Protein AF-A0A3D0PXA6-F1 (afdb_monomer_lite)

pLDDT: mean 83.29, std 17.49, range [28.45, 98.56]

Secondary structure (DSSP, 8-state):
--S-------EETT-SS-HHHHHHHHHHHHHTS---EE--GGGGT-GGGTTTTHHHHHHHHHHHHHHHHHHH-TT-----HHHHHHHHHHHHH-EEEEEE-SSEEEEEEET--S-EEEEEE-SSSEEEEEESEEEEEEETTEEEEEESSSEEEEEEEPPS---S------S-EEEE--------

Radius of gyration: 19.8 Å; chains: 1; bounding box: 53×42×49 Å

Structure (mmCIF, N/CA/C/O backbone):
data_AF-A0A3D0PXA6-F1
#
_entry.id   AF-A0A3D0PXA6-F1
#
loop_
_atom_site.group_PDB
_atom_site.id
_atom_site.type_symbol
_atom_site.label_atom_id
_atom_site.label_alt_id
_atom_site.label_comp_id
_atom_site.label_asym_id
_atom_site.label_entity_id
_atom_site.label_seq_id
_atom_site.pdbx_PDB_ins_code
_atom_site.Cartn_x
_atom_site.Cartn_y
_atom_site.Cartn_z
_atom_site.occupancy
_atom_site.B_iso_or_equiv
_atom_site.auth_seq_id
_atom_site.auth_comp_id
_atom_site.auth_asym_id
_atom_site.auth_atom_id
_atom_site.pdbx_PDB_model_num
ATOM 1 N N . SER A 1 1 ? 18.635 -7.184 13.779 1.00 64.81 1 SER A N 1
ATOM 2 C CA . SER A 1 1 ? 18.551 -6.996 12.321 1.00 64.81 1 SER A CA 1
ATOM 3 C C . SER A 1 1 ? 19.883 -6.455 11.836 1.00 64.81 1 SER A C 1
ATOM 5 O O . SER A 1 1 ? 20.594 -5.839 12.622 1.00 64.81 1 SER A O 1
ATOM 7 N N . ASP A 1 2 ? 20.240 -6.724 10.588 1.00 79.75 2 ASP A N 1
ATOM 8 C CA . ASP A 1 2 ? 21.451 -6.239 9.902 1.00 79.75 2 ASP A CA 1
ATOM 9 C C . ASP A 1 2 ? 21.344 -4.775 9.426 1.00 79.75 2 ASP A C 1
ATOM 11 O O . ASP A 1 2 ? 22.298 -4.223 8.887 1.00 79.75 2 ASP A O 1
ATOM 15 N N . GLY A 1 3 ? 20.198 -4.129 9.665 1.00 77.69 3 GLY A N 1
ATOM 16 C CA . GLY A 1 3 ? 19.943 -2.739 9.290 1.00 77.69 3 GLY A CA 1
ATOM 17 C C . GLY A 1 3 ? 19.427 -2.568 7.861 1.00 77.69 3 GLY A C 1
ATOM 18 O O . GLY A 1 3 ? 19.221 -1.431 7.440 1.00 77.69 3 GLY A O 1
ATOM 19 N N . VAL A 1 4 ? 19.187 -3.663 7.133 1.00 83.00 4 VAL A N 1
ATOM 20 C CA . VAL A 1 4 ? 18.665 -3.643 5.763 1.00 83.00 4 VAL A CA 1
ATOM 21 C C . VAL A 1 4 ? 17.135 -3.704 5.770 1.00 83.00 4 VAL A C 1
ATOM 23 O O . VAL A 1 4 ? 16.518 -4.336 6.631 1.00 83.00 4 VAL A O 1
ATOM 26 N N . VAL A 1 5 ? 16.513 -3.002 4.819 1.00 83.19 5 VAL A N 1
ATOM 27 C CA . VAL A 1 5 ? 15.078 -3.108 4.528 1.00 83.19 5 VAL A CA 1
ATOM 28 C C . VAL A 1 5 ? 14.910 -3.809 3.196 1.00 83.19 5 VAL A C 1
ATOM 30 O O . VAL A 1 5 ? 15.387 -3.317 2.177 1.00 83.19 5 VAL A O 1
ATOM 33 N N . GLU A 1 6 ? 14.204 -4.931 3.217 1.00 83.56 6 GLU A N 1
ATOM 34 C CA . GLU A 1 6 ? 13.889 -5.692 2.014 1.00 83.56 6 GLU A CA 1
ATOM 35 C C . GLU A 1 6 ? 12.687 -5.065 1.303 1.00 83.56 6 GLU A C 1
ATOM 37 O O . GLU A 1 6 ? 11.529 -5.331 1.632 1.00 83.56 6 GLU A O 1
ATOM 42 N N . GLU A 1 7 ? 12.964 -4.183 0.342 1.00 84.94 7 GLU A N 1
ATOM 43 C CA . GLU A 1 7 ? 11.933 -3.615 -0.524 1.00 84.94 7 GLU A CA 1
ATOM 44 C C . GLU A 1 7 ? 11.630 -4.543 -1.709 1.00 84.94 7 GLU A C 1
ATOM 46 O O . GLU A 1 7 ? 12.558 -4.994 -2.389 1.00 84.94 7 GLU A O 1
ATOM 51 N N . PRO A 1 8 ? 10.349 -4.805 -2.032 1.00 83.81 8 PRO A N 1
ATOM 52 C CA . PRO A 1 8 ? 10.012 -5.613 -3.189 1.00 83.81 8 PRO A CA 1
ATOM 53 C C . PRO A 1 8 ? 10.411 -4.868 -4.462 1.00 83.81 8 PRO A C 1
ATOM 55 O O . PRO A 1 8 ? 10.017 -3.722 -4.692 1.00 83.81 8 PRO A O 1
ATOM 58 N N . ARG A 1 9 ? 11.176 -5.541 -5.318 1.00 87.25 9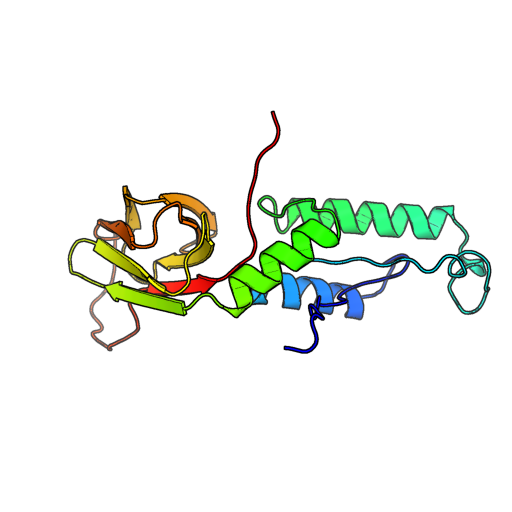 ARG A N 1
ATOM 59 C CA . ARG A 1 9 ? 11.548 -5.073 -6.653 1.00 87.25 9 ARG A CA 1
ATOM 60 C C . ARG A 1 9 ? 10.595 -5.695 -7.669 1.00 87.25 9 ARG A C 1
ATOM 62 O O . ARG A 1 9 ? 10.716 -6.878 -7.968 1.00 87.25 9 ARG A O 1
ATOM 69 N N . ILE A 1 10 ? 9.633 -4.911 -8.157 1.00 90.81 10 ILE A N 1
ATOM 70 C CA . ILE A 1 10 ? 8.426 -5.475 -8.782 1.00 90.81 10 ILE A CA 1
ATOM 71 C C . ILE A 1 10 ? 8.493 -5.429 -10.307 1.00 90.81 10 ILE A C 1
ATOM 73 O O . ILE A 1 10 ? 8.373 -6.466 -10.954 1.00 90.81 10 ILE A O 1
ATOM 77 N N . VAL A 1 11 ? 8.670 -4.241 -10.888 1.00 92.31 11 VAL A N 1
ATOM 78 C CA . VAL A 1 11 ? 8.673 -4.065 -12.347 1.00 92.31 11 VAL A CA 1
ATOM 79 C C . VAL A 1 11 ? 9.846 -3.232 -12.842 1.00 92.31 11 VAL A C 1
ATOM 81 O O . VAL A 1 11 ? 10.456 -2.473 -12.087 1.00 92.31 11 VAL A O 1
ATOM 84 N N . SER A 1 12 ? 10.139 -3.338 -14.137 1.00 89.25 12 SER A N 1
ATOM 85 C CA . SER A 1 12 ? 11.201 -2.569 -14.782 1.00 89.25 12 SER A CA 1
ATOM 86 C C . SER A 1 12 ? 11.029 -2.392 -16.269 1.00 89.25 12 SER A C 1
ATOM 88 O O . SER A 1 12 ? 10.190 -3.028 -16.902 1.00 89.25 12 SER A O 1
ATOM 90 N N . GLY A 1 13 ? 11.898 -1.557 -16.831 1.00 85.12 13 GLY A N 1
ATOM 91 C CA . GLY A 1 13 ? 11.979 -1.368 -18.265 1.00 85.12 13 GLY A CA 1
ATOM 92 C C . GLY A 1 13 ? 10.773 -0.608 -18.810 1.00 85.12 13 GLY A C 1
ATOM 93 O O . GLY A 1 13 ? 10.039 0.069 -18.080 1.00 85.12 13 GLY A O 1
ATOM 94 N N . SER A 1 14 ? 10.561 -0.731 -20.118 1.00 80.31 14 SER A N 1
ATOM 95 C CA . SER A 1 14 ? 9.519 -0.002 -20.841 1.00 80.31 14 SER A CA 1
ATOM 96 C C . SER A 1 14 ? 8.099 -0.484 -20.528 1.00 80.31 14 SER A C 1
ATOM 98 O O . SER A 1 14 ? 7.142 0.240 -20.791 1.00 80.31 14 SER A O 1
ATOM 100 N N . MET A 1 15 ? 7.924 -1.694 -19.981 1.00 83.38 15 MET A N 1
ATOM 101 C CA . MET A 1 15 ? 6.616 -2.327 -19.744 1.00 83.38 15 MET A CA 1
ATOM 102 C C . MET A 1 15 ? 5.772 -2.540 -21.018 1.00 83.38 15 MET A C 1
ATOM 104 O O . MET A 1 15 ? 4.580 -2.854 -20.939 1.00 83.38 15 MET A O 1
ATOM 108 N N . VAL A 1 16 ? 6.343 -2.341 -22.210 1.00 77.19 16 VAL A N 1
ATOM 109 C CA . VAL A 1 16 ? 5.630 -2.491 -23.485 1.00 77.19 16 VAL A CA 1
ATOM 110 C C . VAL A 1 16 ? 5.505 -3.966 -23.829 1.00 77.19 16 VAL A C 1
ATOM 112 O O . VAL A 1 16 ? 6.503 -4.659 -23.941 1.00 77.19 16 VAL A O 1
ATOM 115 N N . GLY A 1 17 ? 4.274 -4.458 -23.990 1.00 77.50 17 GLY A N 1
ATOM 116 C CA . GLY A 1 17 ? 4.027 -5.862 -24.348 1.00 77.50 17 GLY A CA 1
ATOM 117 C C . GLY A 1 17 ? 4.389 -6.880 -23.257 1.00 77.50 17 GLY A C 1
ATOM 118 O O . GLY A 1 17 ? 4.148 -8.071 -23.438 1.00 77.50 17 GLY A O 1
ATOM 119 N N . ASP A 1 18 ? 4.902 -6.428 -22.110 1.00 84.94 18 ASP A N 1
ATOM 120 C CA . ASP A 1 18 ? 5.362 -7.298 -21.034 1.00 84.94 18 ASP A CA 1
ATOM 121 C C . ASP A 1 18 ? 4.204 -7.709 -20.110 1.00 84.94 18 ASP A C 1
ATOM 123 O O . ASP A 1 18 ? 3.880 -7.077 -19.097 1.00 84.94 18 ASP A O 1
ATOM 127 N N . SER A 1 19 ? 3.532 -8.789 -20.508 1.00 87.38 19 SER A N 1
ATOM 128 C CA . SER A 1 19 ? 2.438 -9.387 -19.736 1.00 87.38 19 SER A CA 1
ATOM 129 C C . SER A 1 19 ? 2.894 -9.966 -18.392 1.00 87.38 19 SER A C 1
ATOM 131 O O . SER A 1 19 ? 2.113 -9.962 -17.437 1.00 87.38 19 SER A O 1
ATOM 133 N N . TYR A 1 20 ? 4.150 -10.408 -18.289 1.00 89.50 20 TYR A N 1
ATOM 134 C CA . TYR A 1 20 ? 4.710 -10.947 -17.055 1.00 89.50 20 TYR A CA 1
ATOM 135 C C . TYR A 1 20 ? 4.864 -9.841 -16.009 1.00 89.50 20 TYR A C 1
ATOM 137 O O . TYR A 1 20 ? 4.304 -9.948 -14.918 1.00 89.50 20 TYR A O 1
ATOM 145 N N . MET A 1 21 ? 5.515 -8.731 -16.362 1.00 90.62 21 MET A N 1
ATOM 146 C CA . MET A 1 21 ? 5.681 -7.589 -15.458 1.00 90.62 21 MET A CA 1
ATOM 147 C C . MET A 1 21 ? 4.334 -6.971 -15.083 1.00 90.62 21 MET A C 1
ATOM 149 O O . MET A 1 21 ? 4.125 -6.536 -13.950 1.00 90.62 21 MET A O 1
ATOM 153 N N . ARG A 1 22 ? 3.364 -6.983 -16.004 1.00 89.94 22 ARG A N 1
ATOM 154 C CA . ARG A 1 22 ? 1.993 -6.576 -15.687 1.00 89.94 22 ARG A CA 1
ATOM 155 C C . ARG A 1 22 ? 1.355 -7.466 -14.621 1.00 89.94 22 ARG A C 1
ATOM 157 O O . ARG A 1 22 ? 0.682 -6.948 -13.732 1.00 89.94 22 ARG A O 1
ATOM 164 N N . MET A 1 23 ? 1.555 -8.777 -14.701 1.00 91.62 23 MET A N 1
ATOM 165 C CA . MET A 1 23 ? 1.050 -9.719 -13.706 1.00 91.62 23 MET A CA 1
ATOM 166 C C . MET A 1 23 ? 1.781 -9.589 -12.366 1.00 91.62 23 MET A C 1
ATOM 168 O O . MET A 1 23 ? 1.124 -9.628 -11.326 1.00 91.62 23 MET A O 1
ATOM 172 N N . ALA A 1 24 ? 3.096 -9.349 -12.374 1.00 92.25 24 ALA A N 1
ATOM 173 C CA . ALA A 1 24 ? 3.870 -9.050 -11.168 1.00 92.25 24 ALA A CA 1
ATOM 174 C C . ALA A 1 24 ? 3.333 -7.794 -10.458 1.00 92.25 24 ALA A C 1
ATOM 176 O O . ALA A 1 24 ? 3.017 -7.848 -9.271 1.00 92.25 24 ALA A O 1
ATOM 177 N N . ALA A 1 25 ? 3.099 -6.705 -11.203 1.00 92.75 25 ALA A N 1
ATOM 178 C CA . ALA A 1 25 ? 2.497 -5.486 -10.661 1.00 92.75 25 ALA A CA 1
ATOM 179 C C . ALA A 1 25 ? 1.106 -5.734 -10.059 1.00 92.75 25 ALA A C 1
ATOM 181 O O . ALA A 1 25 ? 0.822 -5.290 -8.952 1.00 92.75 25 ALA A O 1
ATOM 182 N N . VAL A 1 26 ? 0.229 -6.460 -10.762 1.00 91.94 26 VAL A N 1
ATOM 183 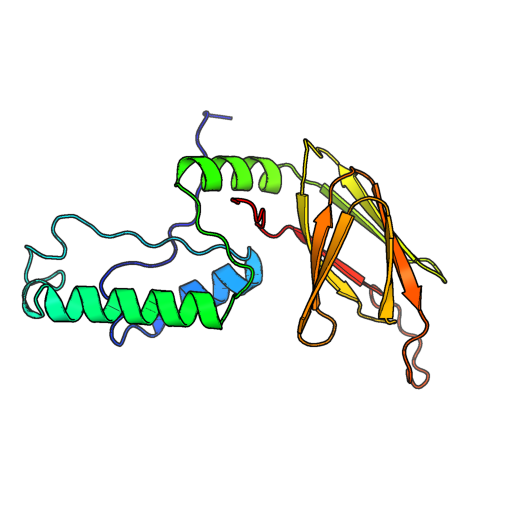C CA . VAL A 1 26 ? -1.108 -6.799 -10.243 1.00 91.94 26 VAL A CA 1
ATOM 184 C C . VAL A 1 26 ? -1.018 -7.646 -8.972 1.00 91.94 26 VAL A C 1
ATOM 186 O O . VAL A 1 26 ? -1.813 -7.450 -8.055 1.00 91.94 26 VAL A O 1
ATOM 189 N N . SER A 1 27 ? -0.071 -8.578 -8.905 1.00 90.88 27 SER A N 1
ATOM 190 C CA . SER A 1 27 ? 0.090 -9.469 -7.752 1.00 90.88 27 SER A CA 1
ATOM 191 C C . SER A 1 27 ? 0.497 -8.685 -6.506 1.00 90.88 27 SER A C 1
ATOM 193 O O . SER A 1 27 ? -0.163 -8.786 -5.475 1.00 90.88 27 SER A O 1
ATOM 195 N N . GLU A 1 28 ? 1.501 -7.818 -6.620 1.00 90.12 28 GLU A N 1
ATOM 196 C CA . GLU A 1 28 ? 1.976 -7.005 -5.494 1.00 90.12 28 GLU A CA 1
ATOM 197 C C . GLU A 1 28 ? 0.977 -5.928 -5.066 1.00 90.12 28 GLU A C 1
ATOM 199 O O . GLU A 1 28 ? 0.811 -5.669 -3.870 1.00 90.12 28 GLU A O 1
ATOM 204 N N . LEU A 1 29 ? 0.214 -5.366 -6.010 1.00 89.50 29 LEU A N 1
ATOM 205 C CA . LEU A 1 29 ? -0.895 -4.475 -5.671 1.00 89.50 29 LEU A CA 1
ATOM 206 C C . LEU A 1 29 ? -1.985 -5.190 -4.864 1.00 89.50 29 LEU A C 1
ATOM 208 O O . LEU A 1 29 ? -2.576 -4.580 -3.978 1.00 89.50 29 LEU A O 1
ATOM 212 N N . ASN A 1 30 ? -2.248 -6.469 -5.135 1.00 85.12 30 ASN A N 1
ATOM 213 C CA . ASN A 1 30 ? -3.240 -7.240 -4.383 1.00 85.12 30 ASN A CA 1
ATOM 214 C C . ASN A 1 30 ? -2.730 -7.714 -3.015 1.00 85.12 30 ASN A C 1
ATOM 216 O O . ASN A 1 30 ? -3.531 -7.821 -2.089 1.00 85.12 30 ASN A O 1
ATOM 220 N N . MET A 1 31 ? -1.434 -8.009 -2.889 1.00 82.81 31 MET A N 1
ATOM 221 C CA . MET A 1 31 ? -0.853 -8.544 -1.651 1.00 82.81 31 MET A CA 1
ATOM 222 C C . MET A 1 31 ? -0.468 -7.443 -0.660 1.00 82.81 31 MET A C 1
ATOM 224 O O . MET A 1 31 ? -0.835 -7.514 0.510 1.00 82.81 31 MET A O 1
ATOM 228 N N . HIS A 1 32 ? 0.246 -6.417 -1.130 1.00 84.12 32 HIS A N 1
ATOM 229 C CA . HIS A 1 32 ? 0.841 -5.377 -0.281 1.00 84.12 32 HIS A CA 1
ATOM 230 C C . HIS A 1 32 ? 0.350 -3.964 -0.619 1.00 84.12 32 HIS A C 1
ATOM 232 O O . HIS A 1 32 ? 0.589 -3.024 0.140 1.00 84.12 32 HIS A O 1
ATOM 238 N N . PHE A 1 33 ? -0.351 -3.799 -1.747 1.00 86.94 33 PHE A N 1
ATOM 239 C CA . PHE A 1 33 ? -0.729 -2.495 -2.297 1.00 86.94 33 PHE A CA 1
ATOM 240 C C . PHE A 1 33 ? 0.489 -1.590 -2.560 1.00 86.94 33 PHE A C 1
ATOM 242 O O . PHE A 1 33 ? 0.449 -0.375 -2.367 1.00 86.94 33 PHE A O 1
ATOM 249 N N . VAL A 1 34 ? 1.585 -2.205 -3.015 1.00 89.00 34 VAL A N 1
ATOM 250 C CA . VAL A 1 34 ? 2.862 -1.555 -3.337 1.00 89.00 34 VAL A CA 1
ATOM 251 C C . VAL A 1 34 ? 3.170 -1.743 -4.822 1.00 89.00 34 VAL A C 1
ATOM 253 O O . VAL A 1 34 ? 2.839 -2.761 -5.424 1.00 89.00 34 VAL A O 1
ATOM 256 N N . SER A 1 35 ? 3.823 -0.747 -5.417 1.00 91.69 35 SER A N 1
ATOM 257 C CA . SER A 1 35 ? 4.419 -0.836 -6.749 1.00 91.69 35 SER A CA 1
ATOM 258 C C . SER A 1 35 ? 5.770 -0.129 -6.730 1.00 91.69 35 SER A C 1
ATOM 260 O O . SER A 1 35 ? 5.844 1.042 -6.367 1.00 91.69 35 SER A O 1
ATOM 262 N N . THR A 1 36 ? 6.816 -0.808 -7.188 1.00 92.25 36 THR A N 1
ATOM 263 C CA . THR A 1 36 ? 8.146 -0.236 -7.415 1.00 92.25 36 THR A CA 1
ATOM 264 C C . THR A 1 36 ? 8.523 -0.444 -8.874 1.00 92.25 36 THR A C 1
ATOM 266 O O . THR A 1 36 ? 8.267 -1.502 -9.451 1.00 92.25 36 THR A O 1
ATOM 269 N N . HIS A 1 37 ? 9.104 0.583 -9.487 1.00 91.75 37 HIS A N 1
ATOM 270 C CA . HIS A 1 37 ? 9.662 0.502 -10.832 1.00 91.75 37 HIS A CA 1
ATOM 271 C C . HIS A 1 37 ? 11.130 0.896 -10.772 1.00 91.75 37 HIS A C 1
ATOM 273 O O . HIS A 1 37 ? 11.478 1.870 -10.102 1.00 91.75 37 HIS A O 1
ATOM 279 N N . PHE A 1 38 ? 11.981 0.136 -11.453 1.00 87.75 38 PHE A N 1
ATOM 280 C CA . PHE A 1 38 ? 13.378 0.496 -11.631 1.00 87.75 38 PHE A CA 1
ATOM 281 C C . PHE A 1 38 ? 13.733 0.596 -13.114 1.00 87.75 38 PHE A C 1
ATOM 283 O O . PHE A 1 38 ? 13.239 -0.143 -13.966 1.00 87.75 38 PHE A O 1
ATOM 290 N N . MET A 1 39 ? 14.644 1.516 -13.393 1.00 85.50 39 MET A N 1
ATOM 291 C CA . MET A 1 39 ? 15.292 1.706 -14.681 1.00 85.50 39 MET A CA 1
ATOM 292 C C . MET A 1 39 ? 16.784 1.553 -14.441 1.00 85.50 39 MET A C 1
ATOM 294 O O . MET A 1 39 ? 17.318 2.139 -13.495 1.00 85.50 39 MET A O 1
ATOM 298 N N . HIS A 1 40 ? 17.459 0.788 -15.287 1.00 85.75 40 HIS A N 1
ATOM 299 C CA . HIS A 1 40 ? 18.906 0.828 -15.317 1.00 85.75 40 HIS A CA 1
ATOM 300 C C . HIS A 1 40 ? 19.385 1.931 -16.267 1.00 85.75 40 HIS A C 1
ATOM 302 O O . HIS A 1 40 ? 18.806 2.105 -17.340 1.00 85.75 40 HIS A O 1
ATOM 308 N N . PRO A 1 41 ? 20.464 2.658 -15.924 1.00 82.12 41 PRO A N 1
ATOM 309 C CA . PRO A 1 41 ? 21.023 3.683 -16.804 1.00 82.12 41 PRO A CA 1
ATOM 310 C C . PRO A 1 41 ? 21.393 3.171 -18.204 1.00 82.12 41 PRO A C 1
ATOM 312 O O . PRO A 1 41 ? 21.352 3.934 -19.165 1.00 82.12 41 PRO A O 1
ATOM 315 N N . ASP A 1 42 ? 21.740 1.889 -18.328 1.00 85.44 42 ASP A N 1
ATOM 316 C CA . ASP A 1 42 ? 22.140 1.251 -19.578 1.00 85.44 42 ASP A CA 1
ATOM 317 C C . ASP A 1 42 ? 20.983 0.624 -20.375 1.00 85.44 42 ASP A C 1
ATOM 319 O O . ASP A 1 42 ? 21.203 0.239 -21.520 1.00 85.44 42 ASP A O 1
ATOM 323 N N . ASP A 1 43 ? 19.741 0.623 -19.864 1.00 84.44 43 ASP A N 1
ATOM 324 C CA . ASP A 1 43 ? 18.553 0.170 -20.626 1.00 84.44 43 ASP A CA 1
ATOM 325 C C . ASP A 1 43 ? 18.375 0.951 -21.946 1.00 84.44 43 ASP A C 1
ATOM 327 O O . ASP A 1 43 ? 17.789 0.461 -22.908 1.00 84.44 43 ASP A O 1
ATOM 331 N N . LEU A 1 44 ? 18.890 2.183 -22.008 1.00 84.88 44 LEU A N 1
ATOM 332 C CA . LEU A 1 44 ? 18.836 3.047 -23.193 1.00 84.88 44 LEU A CA 1
ATOM 333 C C . LEU A 1 44 ? 20.112 3.012 -24.042 1.00 84.88 44 LEU A C 1
ATOM 335 O O . LEU A 1 44 ? 20.170 3.688 -25.069 1.00 84.88 44 LEU A O 1
ATOM 339 N N . LEU A 1 45 ? 21.135 2.280 -23.604 1.00 85.88 45 LEU A N 1
ATOM 340 C CA . LEU A 1 45 ? 22.461 2.256 -24.225 1.00 85.88 45 LEU A CA 1
ATOM 341 C C . LEU A 1 45 ? 22.796 0.890 -24.827 1.00 85.88 45 LEU A C 1
ATOM 343 O O . LEU A 1 45 ? 23.518 0.832 -25.819 1.00 85.88 45 LEU A O 1
ATOM 347 N N . ASP A 1 46 ? 22.262 -0.187 -24.253 1.00 85.56 46 ASP A N 1
ATOM 348 C CA . ASP A 1 46 ? 22.504 -1.558 -24.688 1.00 85.56 46 ASP A CA 1
ATOM 349 C C . ASP A 1 46 ? 21.363 -2.076 -25.597 1.00 85.56 46 ASP A C 1
ATOM 351 O O . ASP A 1 46 ? 20.203 -2.144 -25.164 1.00 85.56 46 ASP A O 1
ATOM 355 N N . PRO A 1 47 ? 21.646 -2.430 -26.869 1.00 82.81 47 PRO A N 1
ATOM 356 C CA . PRO A 1 47 ? 20.661 -3.003 -27.787 1.00 82.81 47 PRO A CA 1
ATOM 357 C C . PRO A 1 47 ? 19.955 -4.251 -27.251 1.00 82.81 47 PRO A C 1
ATOM 359 O O . PRO A 1 47 ? 18.760 -4.403 -27.508 1.00 82.81 47 PRO A O 1
ATOM 362 N N . ASP A 1 48 ? 20.640 -5.079 -26.458 1.00 80.38 48 ASP A N 1
ATOM 363 C CA . ASP A 1 48 ? 20.073 -6.295 -25.860 1.00 80.38 48 ASP A CA 1
ATOM 364 C C . ASP A 1 48 ? 19.135 -5.979 -24.680 1.00 80.38 48 ASP A C 1
ATOM 366 O O . ASP A 1 48 ? 18.393 -6.842 -24.208 1.00 80.38 48 ASP A O 1
ATOM 370 N N . ARG A 1 49 ? 19.127 -4.720 -24.221 1.00 72.75 49 ARG A N 1
ATOM 371 C CA . ARG A 1 49 ? 18.312 -4.221 -23.103 1.00 72.75 49 ARG A CA 1
ATOM 372 C C . ARG A 1 49 ? 17.238 -3.213 -23.510 1.00 72.75 49 ARG A C 1
ATOM 374 O O . ARG A 1 49 ? 16.562 -2.657 -22.647 1.00 72.75 49 ARG A O 1
ATOM 381 N N . GLY A 1 50 ? 17.045 -3.006 -24.813 1.00 74.06 50 GLY A N 1
ATOM 382 C CA . GLY A 1 50 ? 15.982 -2.154 -25.352 1.00 74.06 50 GLY A CA 1
ATOM 383 C C . GLY A 1 50 ? 16.456 -0.855 -26.005 1.00 74.06 50 GLY A C 1
ATOM 384 O O . GLY A 1 50 ? 15.617 -0.108 -26.513 1.00 74.06 50 GLY A O 1
ATOM 385 N N . ALA A 1 51 ? 17.768 -0.595 -26.096 1.00 83.38 51 ALA A N 1
ATOM 386 C CA . ALA A 1 51 ? 18.271 0.593 -26.796 1.00 83.38 51 ALA A CA 1
ATOM 387 C C . ALA A 1 51 ? 17.853 0.629 -28.276 1.00 83.38 51 ALA A C 1
ATOM 389 O O . ALA A 1 51 ? 17.651 1.709 -28.831 1.00 83.38 51 ALA A O 1
ATOM 390 N N . ALA A 1 52 ? 17.654 -0.541 -28.898 1.00 85.31 52 ALA A N 1
ATOM 391 C CA . ALA A 1 52 ? 17.172 -0.657 -30.273 1.00 85.31 52 ALA A CA 1
ATOM 392 C C . ALA A 1 52 ? 15.752 -0.085 -30.474 1.00 85.31 52 ALA A C 1
ATOM 394 O O . ALA A 1 52 ? 15.452 0.434 -31.548 1.00 85.31 52 ALA A O 1
ATOM 395 N N . GLU A 1 53 ? 14.886 -0.135 -29.454 1.00 84.31 53 GLU A N 1
ATOM 396 C CA . GLU A 1 53 ? 13.544 0.470 -29.502 1.00 84.31 53 GLU A CA 1
ATOM 397 C C . GLU A 1 53 ? 13.587 1.993 -29.298 1.00 84.31 53 GLU A C 1
ATOM 399 O O . GLU A 1 53 ? 12.698 2.730 -29.736 1.00 84.31 53 GLU A O 1
ATOM 404 N N . GLY A 1 54 ? 14.644 2.470 -28.642 1.00 88.38 54 GLY A N 1
ATOM 405 C CA . GLY A 1 54 ? 14.909 3.876 -28.398 1.00 88.38 54 GLY A CA 1
ATOM 406 C C . GLY A 1 54 ? 14.088 4.490 -27.261 1.00 88.38 54 GLY A C 1
ATOM 407 O O . GLY A 1 54 ? 13.052 3.994 -26.809 1.00 88.38 54 GLY A O 1
ATOM 408 N N . TRP A 1 55 ? 14.555 5.659 -26.817 1.00 89.31 55 TRP A N 1
ATOM 409 C CA . TRP A 1 55 ? 13.984 6.404 -25.692 1.00 89.31 55 TRP A CA 1
ATOM 410 C C . TRP A 1 55 ? 12.476 6.654 -25.807 1.00 89.31 55 TRP A C 1
ATOM 412 O O . TRP A 1 55 ? 11.752 6.555 -24.817 1.00 89.31 55 TRP A O 1
ATOM 422 N N . ALA A 1 56 ? 11.983 6.971 -27.007 1.00 91.25 56 ALA A N 1
ATOM 423 C CA . ALA A 1 56 ? 10.573 7.292 -27.207 1.00 91.25 56 ALA A CA 1
ATOM 424 C C . ALA A 1 56 ? 9.657 6.104 -26.873 1.00 91.25 56 ALA A C 1
ATOM 426 O O . ALA A 1 56 ? 8.623 6.293 -26.231 1.00 91.25 56 ALA A O 1
ATOM 427 N N . VAL A 1 57 ? 10.037 4.884 -27.264 1.00 89.69 57 V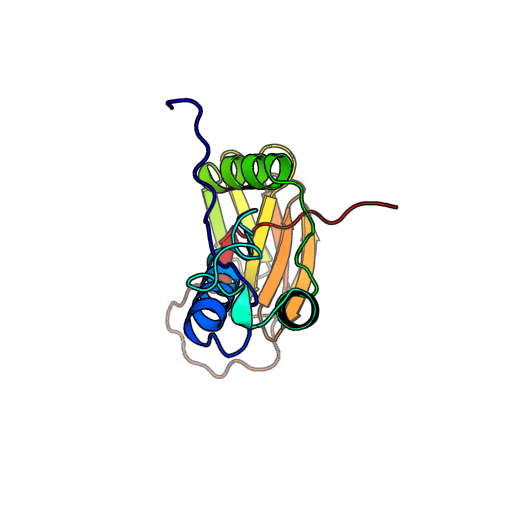AL A N 1
ATOM 428 C CA . VAL A 1 57 ? 9.265 3.673 -26.952 1.00 89.69 57 VAL A CA 1
ATOM 429 C C . VAL A 1 57 ? 9.324 3.387 -25.458 1.00 89.69 57 VAL A C 1
ATOM 431 O O . VAL A 1 57 ? 8.269 3.209 -24.840 1.00 89.69 57 VAL A O 1
ATOM 434 N N . TYR A 1 58 ? 10.522 3.450 -24.866 1.00 89.38 58 TYR A N 1
ATOM 435 C CA . TYR A 1 58 ? 10.712 3.246 -23.432 1.00 89.38 58 TYR A CA 1
ATOM 436 C C . TYR A 1 58 ? 9.828 4.187 -22.609 1.00 89.38 58 TYR A C 1
ATOM 438 O O . TYR A 1 58 ? 9.000 3.750 -21.805 1.00 89.38 58 TYR A O 1
ATOM 446 N N . ARG A 1 59 ? 9.973 5.496 -22.843 1.00 91.12 59 ARG A N 1
ATOM 447 C CA . ARG A 1 59 ? 9.245 6.545 -22.128 1.00 91.12 59 ARG A CA 1
ATOM 448 C C . ARG A 1 59 ? 7.736 6.372 -22.274 1.00 91.12 59 ARG A C 1
ATOM 450 O O . ARG A 1 59 ? 7.024 6.403 -21.276 1.00 91.12 59 ARG A O 1
ATOM 457 N N . ASN A 1 60 ? 7.243 6.163 -23.496 1.00 92.94 60 ASN A N 1
ATOM 458 C CA . ASN A 1 60 ? 5.810 5.985 -23.742 1.00 92.94 60 ASN A CA 1
ATOM 459 C C . ASN A 1 60 ? 5.257 4.746 -23.028 1.00 92.94 60 ASN A C 1
ATOM 461 O O . ASN A 1 60 ? 4.127 4.758 -22.535 1.00 92.94 60 ASN A O 1
ATOM 465 N N . GLY A 1 61 ? 6.042 3.673 -22.974 1.00 91.50 61 GLY A N 1
ATOM 466 C CA . GLY A 1 61 ? 5.721 2.476 -22.216 1.00 91.50 61 GLY A CA 1
ATOM 467 C C . GLY A 1 61 ? 5.590 2.745 -20.720 1.00 91.50 61 GLY A C 1
ATOM 468 O O . GLY A 1 61 ? 4.536 2.463 -20.141 1.00 91.50 61 GLY A O 1
ATOM 469 N N . PHE A 1 62 ? 6.596 3.390 -20.131 1.00 90.88 62 PHE A N 1
ATOM 470 C CA . PHE A 1 62 ? 6.594 3.755 -18.718 1.00 90.88 62 PHE A CA 1
ATOM 471 C C . PHE A 1 62 ? 5.436 4.699 -18.363 1.00 90.88 62 PHE A C 1
ATOM 473 O O . PHE A 1 62 ? 4.692 4.447 -17.418 1.00 90.88 62 PHE A O 1
ATOM 480 N N . GLU A 1 63 ? 5.181 5.729 -19.170 1.00 93.75 63 GLU A N 1
ATOM 481 C CA . GLU A 1 63 ? 4.046 6.631 -18.951 1.00 93.75 63 GLU A CA 1
ATOM 482 C C . GLU A 1 63 ? 2.688 5.908 -19.038 1.00 93.75 63 GLU A C 1
ATOM 484 O O . GLU A 1 63 ? 1.768 6.204 -18.272 1.00 93.75 63 GLU A O 1
ATOM 489 N N . ARG A 1 64 ? 2.528 4.938 -19.954 1.00 93.50 64 ARG A N 1
ATOM 490 C CA . ARG A 1 64 ? 1.315 4.096 -20.003 1.00 93.50 64 ARG A CA 1
ATOM 491 C C . ARG A 1 64 ? 1.180 3.228 -18.758 1.00 93.50 64 ARG A C 1
ATOM 493 O O . ARG A 1 64 ? 0.055 3.035 -18.294 1.00 93.50 64 ARG A O 1
ATOM 500 N N . TYR A 1 65 ? 2.289 2.706 -18.237 1.00 92.31 65 TYR A N 1
ATOM 501 C CA . TYR A 1 65 ? 2.291 1.954 -16.989 1.00 92.31 65 TYR A CA 1
ATOM 502 C C . TYR A 1 65 ? 1.820 2.826 -15.821 1.00 92.31 65 TYR A C 1
ATOM 504 O O . TYR A 1 65 ? 0.877 2.432 -15.138 1.00 92.31 65 TYR A O 1
ATOM 512 N N . LEU A 1 66 ? 2.381 4.029 -15.657 1.00 92.50 66 LEU A N 1
ATOM 513 C CA . LEU A 1 66 ? 1.982 4.965 -14.599 1.00 92.50 66 LEU A CA 1
ATOM 514 C C . LEU A 1 66 ? 0.494 5.330 -14.682 1.00 92.50 66 LEU A C 1
ATOM 516 O O . LEU A 1 66 ? -0.221 5.206 -13.693 1.00 92.50 66 LEU A O 1
ATOM 520 N N . ARG A 1 67 ? -0.013 5.662 -15.878 1.00 93.88 67 ARG A N 1
ATOM 521 C CA . ARG A 1 67 ? -1.450 5.942 -16.075 1.00 93.88 67 ARG A CA 1
ATOM 522 C C . ARG A 1 67 ? -2.340 4.759 -15.702 1.00 93.88 67 ARG A C 1
ATOM 524 O O . ARG A 1 67 ? -3.429 4.938 -15.161 1.00 93.88 67 ARG A O 1
ATOM 531 N N . TRP A 1 68 ? -1.915 3.537 -16.020 1.00 93.44 68 TRP A N 1
ATOM 532 C CA . TRP A 1 68 ? -2.653 2.355 -15.591 1.00 93.44 68 TRP A CA 1
ATOM 533 C C . TRP A 1 68 ? -2.595 2.158 -14.078 1.00 93.44 68 TRP A C 1
ATOM 535 O O . TRP A 1 68 ? -3.618 1.799 -13.496 1.00 93.44 68 TRP A O 1
ATOM 545 N N . LEU A 1 69 ? -1.429 2.363 -13.465 1.00 91.94 69 LEU A N 1
ATOM 546 C CA . LEU A 1 69 ? -1.224 2.195 -12.032 1.00 91.94 69 LEU A CA 1
ATOM 547 C C . LEU A 1 69 ? -2.151 3.131 -11.255 1.00 91.94 69 LEU A C 1
ATOM 549 O O . LEU A 1 69 ? -2.927 2.667 -10.427 1.00 91.94 69 LEU A O 1
ATOM 553 N N . GLU A 1 70 ? -2.160 4.416 -11.611 1.00 91.12 70 GLU A N 1
ATOM 554 C CA . GLU A 1 70 ? -3.045 5.424 -11.016 1.00 91.12 70 GLU A CA 1
ATOM 555 C C . GLU A 1 70 ? -4.525 5.084 -11.213 1.00 91.12 70 GLU A C 1
ATOM 557 O O . GLU A 1 70 ? -5.329 5.229 -10.297 1.00 91.12 70 GLU A O 1
ATOM 562 N N . LYS A 1 71 ? -4.907 4.575 -12.390 1.00 91.56 71 LYS A N 1
ATOM 563 C CA . LYS A 1 71 ? -6.292 4.156 -12.645 1.00 91.56 71 LYS A CA 1
ATOM 564 C C . LYS A 1 71 ? -6.689 2.914 -11.841 1.00 91.56 71 LYS A C 1
ATOM 566 O O . LYS A 1 71 ? -7.847 2.788 -11.452 1.00 91.56 71 LYS A O 1
ATOM 571 N N . SER A 1 72 ? -5.766 1.976 -11.653 1.00 89.88 72 SER A N 1
ATOM 572 C CA . SER A 1 72 ? -6.050 0.663 -11.052 1.00 89.88 72 SER A CA 1
ATOM 573 C C . SER A 1 72 ? -5.961 0.683 -9.536 1.00 89.88 72 SER A C 1
ATOM 575 O O . SER A 1 72 ? -6.687 -0.050 -8.872 1.00 89.88 72 SER A O 1
ATOM 577 N N . ALA A 1 73 ? -5.112 1.549 -8.993 1.00 89.50 73 ALA A N 1
ATOM 578 C CA . ALA A 1 73 ? -4.963 1.783 -7.570 1.00 89.50 73 ALA A CA 1
ATOM 579 C C . ALA A 1 73 ? -5.017 3.297 -7.294 1.00 89.50 73 ALA A C 1
ATOM 581 O O . ALA A 1 73 ? -3.995 3.891 -6.967 1.00 89.50 73 ALA A O 1
ATOM 582 N N . PRO A 1 74 ? -6.194 3.948 -7.381 1.00 87.44 74 PRO A N 1
ATOM 583 C CA . PRO A 1 74 ? -6.294 5.410 -7.254 1.00 87.44 74 PRO A CA 1
ATOM 584 C C . PRO A 1 74 ? -5.844 5.948 -5.886 1.00 87.44 74 PRO A C 1
ATOM 586 O O . PRO A 1 74 ? -5.519 7.124 -5.736 1.00 87.44 74 PRO A O 1
ATOM 589 N N . GLN A 1 75 ? -5.801 5.058 -4.891 1.00 86.81 75 GLN A N 1
ATOM 590 C CA . GLN A 1 75 ? -5.400 5.345 -3.516 1.00 86.81 75 GLN A CA 1
ATOM 591 C C . GLN A 1 75 ? -3.912 5.038 -3.270 1.00 86.81 75 GLN A C 1
ATOM 593 O O . GLN A 1 75 ? -3.438 5.210 -2.145 1.00 86.81 75 GLN A O 1
ATOM 598 N N . ILE A 1 76 ? -3.178 4.571 -4.291 1.00 87.88 76 ILE A N 1
ATOM 599 C CA . ILE A 1 76 ? -1.731 4.362 -4.209 1.00 87.88 76 ILE A CA 1
ATOM 600 C C . ILE A 1 76 ? -1.022 5.694 -4.007 1.00 87.88 76 ILE A C 1
ATOM 602 O O . ILE A 1 76 ? -1.540 6.770 -4.311 1.00 87.88 76 ILE A O 1
ATOM 606 N N . ARG A 1 77 ? 0.196 5.624 -3.485 1.00 84.94 77 ARG A N 1
ATOM 607 C CA . ARG A 1 77 ? 0.976 6.804 -3.158 1.00 84.94 77 ARG A CA 1
ATOM 608 C C . ARG A 1 77 ? 2.293 6.821 -3.853 1.00 84.94 77 ARG A C 1
ATOM 610 O O . ARG A 1 77 ? 2.994 5.817 -3.895 1.00 84.94 77 ARG A O 1
ATOM 617 N N . MET A 1 78 ? 2.660 8.027 -4.240 1.00 88.69 78 MET A N 1
ATOM 618 C CA . MET A 1 78 ? 3.998 8.313 -4.696 1.00 88.69 78 MET A CA 1
ATOM 619 C C . MET A 1 78 ? 4.868 8.575 -3.468 1.00 88.69 78 MET A C 1
ATOM 621 O O . MET A 1 78 ? 4.596 9.487 -2.688 1.00 88.69 78 MET A O 1
ATOM 625 N N . GLN A 1 79 ? 5.870 7.725 -3.282 1.00 88.12 79 GLN A N 1
ATOM 626 C CA . GLN A 1 79 ? 6.851 7.802 -2.209 1.00 88.12 79 GLN A CA 1
ATOM 627 C C . GLN A 1 79 ? 8.251 7.787 -2.814 1.00 88.12 79 GLN A C 1
ATOM 629 O O . GLN A 1 79 ? 8.489 7.172 -3.856 1.00 88.12 79 GLN A O 1
ATOM 634 N N . THR A 1 80 ? 9.189 8.439 -2.142 1.00 91.06 80 THR A N 1
ATOM 635 C CA . THR A 1 80 ? 10.616 8.175 -2.344 1.00 91.06 80 THR A CA 1
ATOM 636 C C . THR A 1 80 ? 10.971 6.776 -1.832 1.00 91.06 80 THR A C 1
ATOM 638 O O . THR A 1 80 ? 10.255 6.221 -0.997 1.00 91.06 80 THR A O 1
ATOM 641 N N . GLY A 1 81 ? 12.104 6.218 -2.274 1.00 87.06 81 GLY A N 1
ATOM 642 C CA . GLY A 1 81 ? 12.576 4.914 -1.783 1.00 87.06 81 GLY A CA 1
ATOM 643 C C . GLY A 1 81 ? 12.674 4.867 -0.254 1.00 87.06 81 GLY A C 1
ATOM 644 O O . GLY A 1 81 ? 12.095 4.000 0.378 1.00 87.06 81 GLY A O 1
ATOM 645 N N . SER A 1 82 ? 13.272 5.878 0.384 1.00 89.69 82 SER A N 1
ATOM 646 C CA . SER A 1 82 ? 13.379 5.918 1.852 1.00 89.69 82 SER A CA 1
ATOM 647 C C . SER A 1 82 ? 12.024 5.956 2.575 1.00 89.69 82 SER A C 1
ATOM 649 O O . SER A 1 82 ? 11.881 5.390 3.659 1.00 89.69 82 SER A O 1
ATOM 651 N N . GLU A 1 83 ? 11.014 6.611 1.999 1.00 89.56 83 GLU A N 1
ATOM 652 C CA . GLU A 1 83 ? 9.663 6.637 2.568 1.00 89.56 83 GLU A CA 1
ATOM 653 C C . GLU A 1 83 ? 8.929 5.299 2.387 1.00 89.56 83 GLU A C 1
ATOM 655 O O . GLU A 1 83 ? 8.133 4.927 3.259 1.00 89.56 83 GLU A O 1
ATOM 660 N N . THR A 1 84 ? 9.181 4.586 1.284 1.00 88.44 84 THR A N 1
ATOM 661 C CA . THR A 1 84 ? 8.710 3.210 1.072 1.00 88.44 84 THR A CA 1
ATOM 662 C C . THR A 1 84 ? 9.369 2.269 2.079 1.00 88.44 84 THR A C 1
ATOM 664 O O . THR A 1 84 ? 8.651 1.548 2.775 1.00 88.44 84 THR A O 1
ATOM 667 N N . ALA A 1 85 ? 10.687 2.362 2.276 1.00 88.00 85 ALA A N 1
ATOM 668 C CA . ALA A 1 85 ? 11.437 1.537 3.224 1.00 88.00 85 ALA A CA 1
ATOM 669 C C . ALA A 1 85 ? 10.895 1.699 4.644 1.00 88.00 85 ALA A C 1
ATOM 671 O O . ALA A 1 85 ? 10.595 0.722 5.332 1.00 88.00 85 ALA A O 1
ATOM 672 N N . ALA A 1 86 ? 10.690 2.947 5.069 1.00 87.81 86 ALA A N 1
ATOM 673 C CA . ALA A 1 86 ? 10.123 3.249 6.376 1.00 87.81 86 ALA A CA 1
ATOM 674 C C . ALA A 1 86 ? 8.700 2.681 6.534 1.00 87.81 86 ALA A C 1
ATOM 676 O O . ALA A 1 86 ? 8.329 2.215 7.612 1.00 87.81 86 ALA A O 1
ATOM 677 N N . ALA A 1 87 ? 7.891 2.704 5.469 1.00 86.12 87 ALA A N 1
ATOM 678 C CA . ALA A 1 87 ? 6.556 2.116 5.485 1.00 86.12 87 ALA A CA 1
ATOM 679 C C . ALA A 1 87 ? 6.601 0.578 5.553 1.00 86.12 87 ALA A C 1
ATOM 681 O O . ALA A 1 87 ? 5.825 -0.008 6.304 1.00 86.12 87 ALA A O 1
ATOM 682 N N . ILE A 1 88 ? 7.536 -0.074 4.851 1.00 86.00 88 ILE A N 1
ATOM 683 C CA . ILE A 1 88 ? 7.773 -1.528 4.917 1.00 86.00 88 ILE A CA 1
ATOM 684 C C . ILE A 1 88 ? 8.233 -1.960 6.302 1.00 86.00 88 ILE A C 1
ATOM 686 O O . ILE A 1 88 ? 7.712 -2.941 6.823 1.00 86.00 88 ILE A O 1
ATOM 690 N N . GLN A 1 89 ? 9.127 -1.215 6.945 1.00 86.94 89 GLN A N 1
ATOM 691 C CA . GLN A 1 89 ? 9.538 -1.521 8.316 1.00 86.94 89 GLN A CA 1
ATOM 692 C C . GLN A 1 89 ? 8.363 -1.452 9.298 1.00 86.94 89 GLN A C 1
ATOM 694 O O . GLN A 1 89 ? 8.171 -2.383 10.081 1.00 86.94 89 GLN A O 1
ATOM 699 N N . ARG A 1 90 ? 7.547 -0.386 9.232 1.00 87.06 90 ARG A N 1
ATOM 700 C CA . ARG A 1 90 ? 6.335 -0.261 10.064 1.00 87.06 90 ARG A CA 1
ATOM 701 C C . ARG A 1 90 ? 5.361 -1.407 9.801 1.00 87.06 90 ARG A C 1
ATOM 703 O O . ARG A 1 90 ? 4.871 -2.018 10.743 1.00 87.06 90 ARG A O 1
ATOM 710 N N . TYR A 1 91 ? 5.129 -1.727 8.530 1.00 84.56 91 TYR A N 1
ATOM 711 C CA . TYR A 1 91 ? 4.283 -2.840 8.108 1.00 84.56 91 TYR A CA 1
ATOM 712 C C . TYR A 1 91 ? 4.781 -4.187 8.643 1.00 84.56 91 TYR A C 1
ATOM 714 O O . TYR A 1 91 ? 4.006 -4.936 9.227 1.00 84.56 91 TYR A O 1
ATOM 722 N N . SER A 1 92 ? 6.074 -4.484 8.487 1.00 85.12 92 SER A N 1
ATOM 723 C CA . SER A 1 92 ? 6.660 -5.780 8.843 1.00 85.12 92 SER A CA 1
ATOM 724 C C . SER A 1 92 ? 6.596 -6.072 10.341 1.00 85.12 92 SER A C 1
ATOM 726 O O . SER A 1 92 ? 6.637 -7.238 10.729 1.00 85.12 92 SER A O 1
ATOM 728 N N . GLY A 1 93 ? 6.545 -5.035 11.180 1.00 87.31 93 GLY A N 1
ATOM 729 C CA . GLY A 1 93 ? 6.383 -5.177 12.625 1.00 87.31 93 GLY A CA 1
ATOM 730 C C . GLY A 1 93 ? 4.927 -5.172 13.090 1.00 87.31 93 GLY A C 1
ATOM 731 O O . GLY A 1 93 ? 4.664 -5.580 14.221 1.00 87.31 93 GLY A O 1
ATOM 732 N N . LEU A 1 94 ? 3.988 -4.705 12.263 1.00 92.06 94 LEU A N 1
ATOM 733 C CA . LEU A 1 94 ? 2.601 -4.498 12.661 1.00 92.06 94 LEU A CA 1
ATOM 734 C C . LEU A 1 94 ? 1.893 -5.837 12.885 1.00 92.06 94 LEU A C 1
ATOM 736 O O . LEU A 1 94 ? 1.876 -6.710 12.020 1.00 92.06 94 LEU A O 1
ATOM 740 N N . THR A 1 95 ? 1.241 -5.975 14.034 1.00 93.62 95 THR A N 1
ATOM 741 C CA . THR A 1 95 ? 0.342 -7.105 14.307 1.00 93.62 95 THR A CA 1
ATOM 742 C C . THR A 1 95 ? -1.095 -6.614 14.306 1.00 93.62 95 THR A C 1
ATOM 744 O O . THR A 1 95 ? -1.366 -5.509 14.770 1.00 93.62 95 THR A O 1
ATOM 747 N N . VAL A 1 96 ? -2.015 -7.411 13.763 1.00 93.88 96 VAL A N 1
ATOM 748 C CA . VAL A 1 96 ? -3.416 -7.015 13.584 1.00 93.88 96 VAL A CA 1
ATOM 749 C C . VAL A 1 96 ? -4.319 -8.088 14.182 1.00 93.88 96 VAL A C 1
ATOM 751 O O . VAL A 1 96 ? -4.349 -9.215 13.691 1.00 93.88 96 VAL A O 1
ATOM 754 N N . ASP A 1 97 ? -5.067 -7.731 15.223 1.00 95.12 97 ASP A N 1
ATOM 755 C CA . ASP A 1 97 ? -6.173 -8.529 15.760 1.00 95.12 97 ASP A CA 1
ATOM 756 C C . ASP A 1 97 ? -7.497 -7.881 15.357 1.00 95.12 97 ASP A C 1
ATOM 758 O O . ASP A 1 97 ? -7.658 -6.668 15.485 1.00 95.12 97 ASP A O 1
ATOM 762 N N .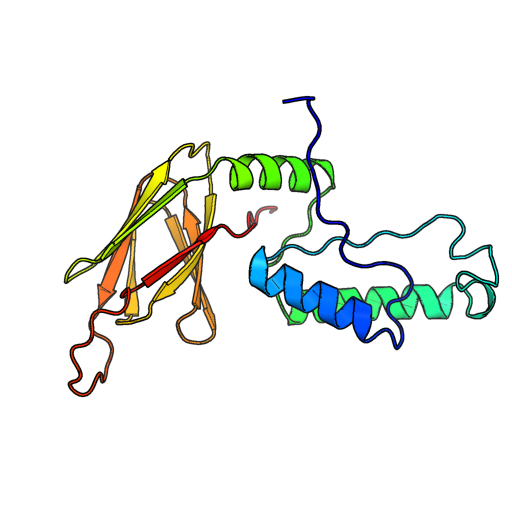 VAL A 1 98 ? -8.448 -8.674 14.861 1.00 94.44 98 VAL A N 1
ATOM 763 C CA . VAL A 1 98 ? -9.775 -8.184 14.468 1.00 94.44 98 VAL A CA 1
ATOM 764 C C . VAL A 1 98 ? -10.837 -8.958 15.229 1.00 94.44 98 VAL A C 1
ATOM 766 O O . VAL A 1 98 ? -11.086 -10.134 14.961 1.00 94.44 98 VAL A O 1
ATOM 769 N N . LYS A 1 99 ? -11.539 -8.275 16.130 1.00 94.06 99 LYS A N 1
ATOM 770 C CA . LYS A 1 99 ? -12.713 -8.809 16.820 1.00 94.06 99 LYS A CA 1
ATOM 771 C C . LYS A 1 99 ? -13.969 -8.316 16.139 1.00 94.06 99 LYS A C 1
ATOM 773 O O . LYS A 1 99 ? -14.169 -7.118 15.958 1.00 94.06 99 LYS A O 1
ATOM 778 N N . THR A 1 100 ? -14.841 -9.248 15.772 1.00 92.44 100 THR A N 1
ATOM 779 C CA . THR A 1 100 ? -16.175 -8.886 15.295 1.00 92.44 100 THR A CA 1
ATOM 780 C C . THR A 1 100 ? -17.186 -9.013 16.417 1.00 92.44 100 THR A C 1
ATOM 782 O O . THR A 1 100 ? -17.329 -10.072 17.029 1.00 92.44 100 THR A O 1
ATOM 785 N N . HIS A 1 101 ? -17.946 -7.949 16.626 1.00 90.31 101 HIS A N 1
ATOM 786 C CA . HIS A 1 101 ? -19.076 -7.906 17.531 1.00 90.31 101 HIS A CA 1
ATOM 787 C C . HIS A 1 101 ? -20.385 -7.752 16.745 1.00 90.31 101 HIS A C 1
ATOM 789 O O . HIS A 1 101 ? -20.430 -7.701 15.511 1.00 90.31 101 HIS A O 1
ATOM 795 N N . ARG A 1 102 ? -21.505 -7.698 17.473 1.00 90.06 102 ARG A N 1
ATOM 796 C CA . ARG A 1 102 ? -22.833 -7.548 16.860 1.00 90.06 102 ARG A CA 1
ATOM 797 C C . ARG A 1 102 ? -23.018 -6.190 16.171 1.00 90.06 102 ARG A C 1
ATOM 799 O O . ARG A 1 102 ? -23.791 -6.108 15.226 1.00 90.06 102 ARG A O 1
ATOM 806 N N . ARG A 1 103 ? -22.381 -5.135 16.688 1.00 92.81 103 ARG A N 1
ATOM 807 C CA . ARG A 1 103 ? -22.584 -3.737 16.263 1.00 92.81 103 ARG A CA 1
ATOM 808 C C . ARG A 1 103 ? -21.313 -3.038 15.794 1.00 92.81 103 ARG A C 1
ATOM 810 O O . ARG A 1 103 ? -21.392 -1.884 15.391 1.00 92.81 103 ARG A O 1
ATOM 817 N N . ASP A 1 104 ? -20.173 -3.714 15.831 1.00 95.88 104 ASP A N 1
ATOM 818 C CA . ASP A 1 104 ? -18.903 -3.146 15.403 1.00 95.88 104 ASP A CA 1
ATOM 819 C C . ASP A 1 104 ? -17.881 -4.234 15.065 1.00 95.88 104 ASP A C 1
ATOM 821 O O . ASP A 1 104 ? -18.052 -5.412 15.397 1.00 95.88 104 ASP A O 1
ATOM 825 N N . TRP A 1 105 ? -16.826 -3.803 14.387 1.00 97.38 105 TRP A N 1
ATOM 826 C CA . TRP A 1 105 ? -15.537 -4.468 14.344 1.00 97.38 105 TRP A CA 1
ATOM 827 C C . TRP A 1 105 ? -14.549 -3.638 15.153 1.00 97.38 105 TRP A C 1
ATOM 829 O O . TRP A 1 105 ? -14.477 -2.420 14.985 1.00 97.38 105 TRP A O 1
ATOM 839 N N . THR A 1 106 ? -13.770 -4.300 15.997 1.00 97.62 106 THR A N 1
ATOM 840 C CA . THR A 1 106 ? -12.678 -3.681 16.743 1.00 97.62 106 THR A CA 1
ATOM 841 C C . THR A 1 106 ? -11.366 -4.267 16.246 1.00 97.62 106 THR A C 1
ATOM 843 O O . THR A 1 106 ? -11.177 -5.482 16.289 1.00 97.62 106 THR A O 1
ATOM 846 N N . LEU A 1 107 ? -10.480 -3.409 15.747 1.00 97.94 107 LEU A N 1
ATOM 847 C CA . LEU A 1 107 ? -9.125 -3.761 15.354 1.00 97.94 107 LEU A CA 1
ATOM 848 C C . LEU A 1 107 ? -8.165 -3.297 16.446 1.00 97.94 107 LEU A C 1
ATOM 850 O O . LEU A 1 107 ? -8.237 -2.142 16.865 1.00 97.94 107 LEU A O 1
ATOM 854 N N . THR A 1 108 ? -7.256 -4.169 16.864 1.00 97.69 108 THR A N 1
ATOM 855 C CA . THR A 1 108 ? -6.153 -3.831 17.769 1.00 97.69 108 THR A CA 1
ATOM 856 C C . THR A 1 108 ? -4.833 -4.056 17.047 1.00 97.69 108 THR A C 1
ATOM 858 O O . THR A 1 108 ? -4.595 -5.128 16.487 1.00 97.69 108 THR A O 1
ATOM 861 N N . LEU A 1 109 ? -3.991 -3.026 17.037 1.00 96.75 109 LEU A N 1
ATOM 862 C CA . LEU A 1 109 ? -2.763 -2.943 16.262 1.00 96.75 109 LEU A CA 1
ATOM 863 C C . LEU A 1 109 ? -1.555 -2.947 17.202 1.00 96.75 109 LEU A C 1
ATOM 865 O O . LEU A 1 109 ? -1.232 -1.939 17.827 1.00 96.75 109 LEU A O 1
ATOM 869 N N . GLY A 1 110 ? -0.875 -4.085 17.316 1.00 95.38 110 GLY A N 1
ATOM 870 C CA . GLY A 1 110 ? 0.363 -4.171 18.091 1.00 95.38 110 GLY A CA 1
ATOM 871 C C . GLY A 1 110 ? 1.555 -3.659 17.284 1.00 95.38 110 GLY A C 1
ATOM 872 O O . GLY A 1 110 ? 1.592 -3.817 16.063 1.00 95.38 110 GLY A O 1
ATOM 873 N N . ASN A 1 111 ? 2.536 -3.069 17.971 1.00 94.31 111 ASN A N 1
ATOM 874 C CA . ASN A 1 111 ? 3.664 -2.337 17.371 1.00 94.31 111 ASN A CA 1
ATOM 875 C C . ASN A 1 111 ? 3.228 -1.140 16.503 1.00 94.31 111 ASN A C 1
ATOM 877 O O . ASN A 1 111 ? 3.948 -0.710 15.601 1.00 94.31 111 ASN A O 1
ATOM 881 N N . PHE A 1 112 ? 2.044 -0.590 16.782 1.00 93.94 112 PHE A N 1
ATOM 882 C CA . PHE A 1 112 ? 1.590 0.663 16.198 1.00 93.94 112 PHE A CA 1
ATOM 883 C C . PHE A 1 112 ? 2.537 1.808 16.585 1.00 93.94 112 PHE A C 1
ATOM 885 O O . PHE A 1 112 ? 2.956 1.910 17.737 1.00 93.94 112 PHE A O 1
ATOM 892 N N . THR A 1 113 ? 2.889 2.655 15.616 1.00 91.50 113 THR A N 1
ATOM 893 C CA . THR A 1 113 ? 3.804 3.789 15.829 1.00 91.50 113 THR A CA 1
ATOM 894 C C . THR A 1 113 ? 3.033 5.108 15.855 1.00 91.50 113 THR A C 1
ATOM 896 O O . THR A 1 113 ? 2.876 5.713 16.909 1.00 91.50 113 THR A O 1
ATOM 899 N N . ASP A 1 114 ? 2.538 5.545 14.700 1.00 91.06 114 ASP A N 1
ATOM 900 C CA . ASP A 1 114 ? 1.859 6.830 14.499 1.00 91.06 114 ASP A CA 1
ATOM 901 C C . ASP A 1 114 ? 0.655 6.697 13.559 1.00 91.06 114 ASP A C 1
ATOM 903 O O . ASP A 1 114 ? -0.409 7.266 13.802 1.00 91.06 114 ASP A O 1
ATOM 907 N N . GLU A 1 115 ? 0.801 5.898 12.507 1.00 92.31 115 GLU A N 1
ATOM 908 C CA . GLU A 1 115 ? -0.285 5.466 11.643 1.00 92.31 115 GLU A CA 1
ATOM 909 C C . GLU A 1 115 ? -0.024 4.070 11.071 1.00 92.31 115 GLU A C 1
ATOM 911 O O . GLU A 1 115 ? 1.113 3.609 10.940 1.00 92.31 115 GLU A O 1
ATOM 916 N N . ALA A 1 116 ? -1.106 3.399 10.694 1.00 92.00 116 ALA A N 1
ATOM 917 C CA . ALA A 1 116 ? -1.059 2.141 9.970 1.00 92.00 116 ALA A CA 1
ATOM 918 C C . ALA A 1 116 ? -2.118 2.141 8.880 1.00 92.00 116 ALA A C 1
ATOM 920 O O . ALA A 1 116 ? -3.181 2.744 9.021 1.00 92.00 116 ALA A O 1
ATOM 921 N N . TRP A 1 117 ? -1.830 1.447 7.791 1.00 90.31 117 TRP A N 1
ATOM 922 C 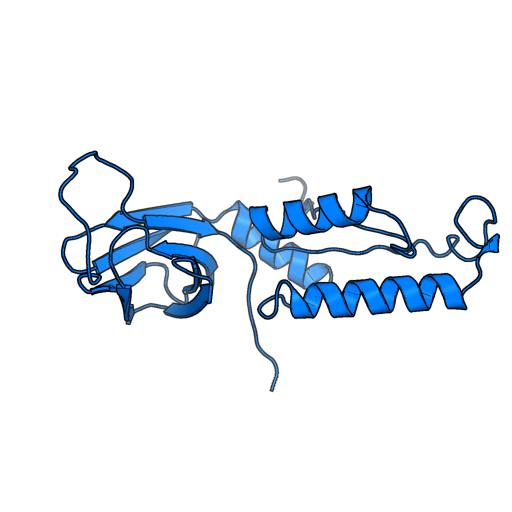CA . TRP A 1 117 ? -2.745 1.348 6.672 1.00 90.31 117 TRP A CA 1
ATOM 923 C C . TRP A 1 117 ? -3.053 -0.116 6.414 1.00 90.31 117 TRP A C 1
ATOM 925 O O . TRP A 1 117 ? -2.175 -0.975 6.499 1.00 90.31 117 TRP A O 1
ATOM 935 N N . LEU A 1 118 ? -4.334 -0.411 6.223 1.00 91.31 118 LEU A N 1
ATOM 936 C CA . LEU A 1 118 ? -4.844 -1.772 6.162 1.00 91.31 118 LEU A CA 1
ATOM 937 C C . LEU A 1 118 ? -5.927 -1.852 5.085 1.00 91.31 118 LEU A C 1
ATOM 939 O O . LEU A 1 118 ? -6.808 -0.996 5.004 1.00 91.31 118 LEU A O 1
ATOM 943 N N . MET A 1 119 ? -5.900 -2.914 4.295 1.00 91.50 119 MET A N 1
ATOM 944 C CA . MET A 1 119 ? -7.052 -3.355 3.525 1.00 91.50 119 MET A CA 1
ATOM 945 C C . MET A 1 119 ? -8.036 -4.032 4.476 1.00 91.50 119 MET A C 1
ATOM 947 O O . MET A 1 119 ? -7.739 -5.087 5.034 1.00 91.50 119 MET A O 1
ATOM 951 N N . PHE A 1 120 ? -9.204 -3.426 4.668 1.00 93.75 120 PHE A N 1
ATOM 952 C CA . PHE A 1 120 ? -10.285 -3.955 5.492 1.00 93.75 120 PHE A CA 1
ATOM 953 C C . PHE A 1 120 ? -11.417 -4.461 4.600 1.00 93.75 120 PHE A C 1
ATOM 955 O O . PHE A 1 120 ? -11.986 -3.698 3.818 1.00 93.75 120 PHE A O 1
ATOM 962 N N . ARG A 1 121 ? -11.767 -5.742 4.725 1.00 94.25 121 ARG A N 1
ATOM 963 C CA . ARG A 1 121 ? -12.910 -6.338 4.029 1.00 94.25 121 ARG A CA 1
ATOM 964 C C . ARG A 1 121 ? -14.057 -6.596 5.000 1.00 94.25 121 ARG A C 1
ATOM 966 O O . ARG A 1 121 ? -13.912 -7.384 5.937 1.00 94.25 121 ARG A O 1
ATOM 973 N N . ALA A 1 122 ? -15.196 -5.958 4.753 1.00 94.50 122 ALA A N 1
ATOM 974 C CA . ALA A 1 122 ? -16.420 -6.106 5.533 1.00 94.50 122 ALA A CA 1
ATOM 975 C C . ALA A 1 122 ? -17.272 -7.265 4.983 1.00 94.50 122 ALA A C 1
ATOM 977 O O . ALA A 1 122 ? -18.234 -7.045 4.254 1.00 94.50 122 ALA A O 1
ATOM 978 N N . ASN A 1 123 ? -16.922 -8.508 5.332 1.00 88.25 123 ASN A N 1
ATOM 979 C CA . ASN A 1 123 ? -17.572 -9.706 4.770 1.00 88.25 123 ASN A CA 1
ATOM 980 C C . ASN A 1 123 ? -19.070 -9.827 5.121 1.00 88.25 123 ASN A C 1
ATOM 982 O O . ASN A 1 123 ? -19.801 -10.555 4.451 1.00 88.25 123 ASN A O 1
ATOM 986 N N . ASP A 1 124 ? -19.525 -9.174 6.194 1.00 85.12 124 ASP A N 1
ATOM 987 C CA . ASP A 1 124 ? -20.928 -9.174 6.611 1.00 85.12 124 ASP A CA 1
ATOM 988 C C . ASP A 1 124 ? -21.295 -7.857 7.311 1.00 85.12 124 ASP A C 1
ATOM 990 O O . ASP A 1 124 ? -20.862 -7.589 8.432 1.00 85.12 124 ASP A O 1
ATOM 994 N N . GLY A 1 125 ? -22.154 -7.061 6.679 1.00 89.44 125 GLY A N 1
ATOM 995 C CA . GLY A 1 125 ? -22.594 -5.757 7.171 1.00 89.44 125 GLY A CA 1
ATOM 996 C C . GLY A 1 125 ? -21.925 -4.597 6.444 1.00 89.44 125 GLY A C 1
ATOM 997 O O . GLY A 1 125 ? -21.031 -4.780 5.624 1.00 89.44 125 GLY A O 1
ATOM 998 N N . VAL A 1 126 ? -22.382 -3.384 6.738 1.00 94.75 126 VAL A N 1
ATOM 999 C CA . VAL A 1 126 ? -21.871 -2.157 6.116 1.00 94.75 126 VAL A CA 1
ATOM 1000 C C . VAL A 1 126 ? -21.148 -1.324 7.175 1.00 94.75 126 VAL A C 1
ATOM 1002 O O . VAL A 1 126 ? -21.748 -1.045 8.220 1.00 94.75 126 VAL A O 1
ATOM 1005 N N . PRO A 1 127 ? -19.890 -0.913 6.935 1.00 96.81 127 PRO A N 1
ATOM 1006 C CA . PRO A 1 127 ? -19.187 0.026 7.799 1.00 96.81 127 PRO A CA 1
ATOM 1007 C C . PRO A 1 127 ? -19.949 1.339 7.997 1.00 96.81 127 PRO A C 1
ATOM 1009 O O . PRO A 1 127 ? -20.449 1.947 7.050 1.00 96.81 127 PRO A O 1
ATOM 1012 N N . GLY A 1 128 ? -20.056 1.754 9.253 1.00 96.19 128 GLY A N 1
ATOM 1013 C CA . GLY A 1 128 ? -20.640 3.016 9.682 1.00 96.19 128 GLY A CA 1
ATOM 1014 C C . GLY A 1 128 ? -19.580 3.993 10.178 1.00 96.19 128 GLY A C 1
ATOM 1015 O O . GLY A 1 128 ? -18.547 4.172 9.538 1.00 96.19 128 GLY A O 1
ATOM 1016 N N . ALA A 1 129 ? -19.858 4.645 11.308 1.00 97.31 129 ALA A N 1
ATOM 1017 C CA . ALA A 1 129 ? -18.902 5.537 11.957 1.00 97.31 129 ALA A CA 1
ATOM 1018 C C . ALA A 1 129 ? -17.601 4.804 12.332 1.00 97.31 129 ALA A C 1
ATOM 1020 O O . ALA A 1 129 ? -17.627 3.627 12.698 1.00 97.31 129 ALA A O 1
ATOM 1021 N N . VAL A 1 130 ? -16.475 5.513 12.248 1.00 98.31 130 VAL A N 1
ATOM 1022 C CA . VAL A 1 130 ? -15.143 4.975 12.543 1.00 98.31 130 VAL A CA 1
ATOM 1023 C C . VAL A 1 130 ? -14.481 5.842 13.601 1.00 98.31 130 VAL A C 1
ATOM 1025 O O . VAL A 1 130 ? -14.329 7.044 13.403 1.00 98.31 130 VAL A O 1
ATOM 1028 N N . ASP A 1 131 ? -14.068 5.211 14.695 1.00 98.38 131 ASP A N 1
ATOM 1029 C CA . ASP A 1 131 ? -13.241 5.811 15.738 1.00 98.38 131 ASP A CA 1
ATOM 1030 C C . ASP A 1 131 ? -11.810 5.270 15.614 1.00 98.38 131 ASP A C 1
ATOM 1032 O O . ASP A 1 131 ? -11.615 4.084 15.343 1.00 98.38 131 ASP A O 1
ATOM 1036 N N . GLY A 1 132 ? -10.803 6.122 15.827 1.00 97.88 132 GLY A N 1
ATOM 1037 C CA . GLY A 1 132 ? -9.389 5.722 15.768 1.00 97.88 132 GLY A CA 1
ATOM 1038 C C . GLY A 1 132 ? -8.817 5.582 14.351 1.00 97.88 132 GLY A C 1
ATOM 1039 O O . GLY A 1 132 ? -7.696 5.104 14.183 1.00 97.88 132 GLY A O 1
ATOM 1040 N N . GLY A 1 133 ? -9.549 6.007 13.318 1.00 97.44 133 GLY A N 1
ATOM 1041 C CA . GLY A 1 133 ? -9.059 5.982 11.945 1.00 97.44 133 GLY A CA 1
ATOM 1042 C C . GLY A 1 133 ? -10.029 6.560 10.919 1.00 97.44 133 GLY A C 1
ATOM 1043 O O . GLY A 1 133 ? -11.087 7.086 11.253 1.00 97.44 133 GLY A O 1
ATOM 1044 N N . ILE A 1 134 ? -9.654 6.446 9.647 1.00 96.94 134 ILE A N 1
ATOM 1045 C CA . ILE A 1 134 ? -10.432 6.880 8.484 1.00 96.94 134 ILE A CA 1
ATOM 1046 C C . ILE A 1 134 ? -10.604 5.684 7.555 1.00 96.94 134 ILE A C 1
ATOM 1048 O O . ILE A 1 134 ? -9.619 5.068 7.148 1.00 96.94 134 ILE A O 1
ATOM 1052 N N . LEU A 1 135 ? -11.845 5.379 7.181 1.00 96.38 135 LEU A N 1
ATOM 1053 C CA . LEU A 1 135 ? -12.163 4.285 6.270 1.00 96.38 135 LEU A CA 1
ATOM 1054 C C . LEU A 1 135 ? -12.620 4.836 4.917 1.00 96.38 135 LEU A C 1
ATOM 1056 O O . LEU A 1 135 ? -13.627 5.532 4.822 1.00 96.38 135 LEU A O 1
ATOM 1060 N N . THR A 1 136 ? -11.875 4.513 3.864 1.00 94.44 136 THR A N 1
ATOM 1061 C CA . THR A 1 136 ? -12.177 4.902 2.480 1.00 94.44 136 THR A CA 1
ATOM 1062 C C . THR A 1 136 ? -12.704 3.693 1.722 1.00 94.44 136 THR A C 1
ATOM 1064 O O . THR A 1 136 ? -12.037 2.663 1.669 1.00 94.44 136 THR A O 1
ATOM 1067 N N . HIS A 1 137 ? -13.892 3.791 1.125 1.00 93.12 137 HIS A N 1
ATOM 1068 C CA . HIS A 1 137 ? -14.417 2.724 0.266 1.00 93.12 137 HIS A CA 1
ATOM 1069 C C . HIS A 1 137 ? -13.567 2.583 -1.000 1.00 93.12 137 HIS A C 1
ATOM 1071 O O . HIS A 1 137 ? -13.207 3.586 -1.617 1.00 93.12 137 HIS A O 1
ATOM 1077 N N . LEU A 1 138 ? -13.231 1.344 -1.365 1.00 87.94 138 LEU A N 1
ATOM 1078 C CA . LEU A 1 138 ? -12.524 1.040 -2.607 1.00 87.94 138 LEU A CA 1
ATOM 1079 C C . LEU A 1 138 ? -13.488 0.435 -3.627 1.00 87.94 138 LEU A C 1
ATOM 1081 O O . LEU A 1 138 ? -13.840 1.076 -4.612 1.00 87.94 138 LEU A O 1
ATOM 1085 N N . VAL A 1 139 ? -13.917 -0.807 -3.400 1.00 88.06 139 VAL A N 1
ATOM 1086 C CA . VAL A 1 139 ? -14.794 -1.550 -4.311 1.00 88.06 139 VAL A CA 1
ATOM 1087 C C . VAL A 1 139 ? -15.521 -2.649 -3.551 1.00 88.06 139 VAL A C 1
ATOM 1089 O O . VAL A 1 139 ? -14.924 -3.315 -2.712 1.00 88.06 139 VAL A O 1
ATOM 1092 N N . GLY A 1 140 ? -16.805 -2.867 -3.852 1.00 90.94 140 GLY A N 1
ATOM 1093 C CA . GLY A 1 140 ? -17.594 -3.917 -3.202 1.00 90.94 140 GLY A CA 1
ATOM 1094 C C . GLY A 1 140 ? -17.571 -3.780 -1.678 1.00 90.94 140 GLY A C 1
ATOM 1095 O O . GLY A 1 140 ? -17.969 -2.743 -1.153 1.00 90.94 140 GLY A O 1
ATOM 1096 N N . ASP A 1 141 ? -17.077 -4.814 -1.000 1.00 93.25 141 ASP A N 1
ATOM 1097 C CA . ASP A 1 141 ? -16.907 -4.908 0.453 1.00 93.25 141 ASP A CA 1
ATOM 1098 C C . ASP A 1 141 ? -15.488 -4.550 0.944 1.00 93.25 141 ASP A C 1
ATOM 1100 O O . ASP A 1 141 ? -15.178 -4.739 2.123 1.00 93.25 141 ASP A O 1
ATOM 1104 N N . LEU A 1 142 ? -14.619 -4.048 0.059 1.00 91.31 142 LEU A N 1
ATOM 1105 C CA . LEU A 1 142 ? -13.231 -3.696 0.347 1.00 91.31 142 LEU A CA 1
ATOM 1106 C C . LEU A 1 142 ? -13.067 -2.196 0.617 1.00 91.31 142 LEU A C 1
ATOM 1108 O O . LEU A 1 142 ? -13.529 -1.338 -0.143 1.00 91.31 142 LEU A O 1
ATOM 1112 N N . TYR A 1 143 ? -12.324 -1.899 1.675 1.00 93.38 143 TYR A N 1
ATOM 1113 C CA . TYR A 1 143 ? -12.034 -0.561 2.157 1.00 93.38 143 TYR A CA 1
ATOM 1114 C C . TYR A 1 143 ? -10.545 -0.413 2.460 1.00 93.38 143 TYR A C 1
ATOM 1116 O O . TYR A 1 143 ? -9.875 -1.365 2.857 1.00 93.38 143 TYR A O 1
ATOM 1124 N N . LEU A 1 144 ? -10.047 0.810 2.337 1.00 93.00 144 LEU A N 1
ATOM 1125 C CA . LEU A 1 144 ? -8.747 1.215 2.839 1.00 93.00 144 LEU A CA 1
ATOM 1126 C C . LEU A 1 144 ? -8.925 1.911 4.188 1.00 93.00 144 LEU A C 1
ATOM 1128 O O . LEU A 1 144 ? -9.550 2.970 4.265 1.00 93.00 144 LEU A O 1
ATOM 1132 N N . LEU A 1 145 ? -8.354 1.336 5.238 1.00 94.94 145 LEU A N 1
ATOM 1133 C CA . LEU A 1 145 ? -8.321 1.908 6.575 1.00 94.94 145 LEU A CA 1
ATOM 1134 C C . LEU A 1 145 ? -6.985 2.618 6.806 1.00 94.94 145 LEU A C 1
ATOM 1136 O O . LEU A 1 145 ? -5.941 1.975 6.765 1.00 94.94 145 LEU A O 1
ATOM 1140 N N . LYS A 1 146 ? -7.033 3.919 7.105 1.00 94.88 146 LYS A N 1
ATOM 1141 C CA . LYS A 1 146 ? -5.966 4.660 7.791 1.00 94.88 146 LYS A CA 1
ATOM 1142 C C . LYS A 1 146 ? -6.233 4.607 9.291 1.00 94.88 146 LYS A C 1
ATOM 1144 O O . LYS A 1 146 ? -7.094 5.338 9.770 1.00 94.88 146 LYS A O 1
ATOM 1149 N N . ALA A 1 147 ? -5.523 3.778 10.035 1.00 96.62 147 ALA A N 1
ATOM 1150 C CA . ALA A 1 147 ? -5.545 3.816 11.490 1.00 96.62 147 ALA A CA 1
ATOM 1151 C C . ALA A 1 147 ? -4.672 4.971 11.996 1.00 96.62 147 ALA A C 1
ATOM 1153 O O . ALA A 1 147 ? -3.520 5.112 11.586 1.00 96.62 147 ALA A O 1
ATOM 1154 N N . THR A 1 148 ? -5.226 5.783 12.891 1.00 97.19 148 THR A N 1
ATOM 1155 C CA . THR A 1 148 ? -4.533 6.874 13.602 1.00 97.19 148 THR A CA 1
ATOM 1156 C C . THR A 1 148 ? -4.453 6.601 15.108 1.00 97.19 148 THR A C 1
ATOM 1158 O O . THR A 1 148 ? -4.086 7.476 15.885 1.00 97.19 148 THR A O 1
ATOM 1161 N N . SER A 1 149 ? -4.848 5.399 15.524 1.00 97.56 149 SER A N 1
ATOM 1162 C CA . SER A 1 149 ? -4.753 4.859 16.874 1.00 97.56 149 SER A CA 1
ATOM 1163 C C . SER A 1 149 ? -4.458 3.363 16.772 1.00 97.56 149 SER A C 1
ATOM 1165 O O . SER A 1 149 ? -4.813 2.714 15.785 1.00 97.56 149 SER A O 1
ATOM 1167 N N . ASP A 1 150 ? -3.826 2.818 17.807 1.00 97.25 150 ASP A N 1
ATOM 1168 C CA . ASP A 1 150 ? -3.609 1.383 17.983 1.00 97.25 150 ASP A CA 1
ATOM 1169 C C . ASP A 1 150 ? -4.916 0.591 18.163 1.00 97.25 150 ASP A C 1
ATOM 1171 O O . ASP A 1 150 ? -4.920 -0.629 18.026 1.00 97.25 150 ASP A O 1
ATOM 1175 N N . THR A 1 151 ? -6.038 1.265 18.426 1.00 98.19 151 THR A N 1
ATOM 1176 C CA . THR A 1 151 ? -7.371 0.665 18.464 1.00 98.19 151 THR A CA 1
ATOM 1177 C C . THR A 1 151 ? -8.308 1.406 17.520 1.00 98.19 151 THR A C 1
ATOM 1179 O O . THR A 1 151 ? -8.564 2.598 17.680 1.00 98.19 151 THR A O 1
ATOM 1182 N N . VAL A 1 152 ? -8.873 0.684 16.552 1.00 98.56 152 VAL A N 1
ATOM 1183 C CA . VAL A 1 152 ? -9.869 1.219 15.614 1.00 98.56 152 VAL A CA 1
ATOM 1184 C C . VAL A 1 152 ? -11.198 0.522 15.844 1.00 98.56 152 VAL A C 1
ATOM 1186 O O . VAL A 1 152 ? -11.266 -0.707 15.826 1.00 98.56 152 VAL A O 1
ATOM 1189 N N . ARG A 1 153 ? -12.273 1.294 16.000 1.00 98.38 153 ARG A N 1
ATOM 1190 C CA . ARG A 1 153 ? -13.635 0.762 16.088 1.00 98.38 153 ARG A CA 1
ATOM 1191 C C . ARG A 1 153 ? -14.436 1.207 14.878 1.00 98.38 153 ARG A C 1
ATOM 1193 O O . ARG A 1 153 ? -14.612 2.398 14.649 1.00 98.38 153 ARG A O 1
ATOM 1200 N N . ILE A 1 154 ? -14.939 0.245 14.118 1.00 98.25 154 ILE A N 1
ATOM 1201 C CA . ILE A 1 154 ? -15.763 0.473 12.931 1.00 98.25 154 ILE A CA 1
ATOM 1202 C C . ILE A 1 154 ? -17.173 0.007 13.263 1.00 98.25 154 ILE A C 1
ATOM 1204 O O . ILE A 1 154 ? -17.393 -1.179 13.500 1.00 98.25 154 ILE A O 1
ATOM 1208 N N . GLU A 1 155 ? -18.143 0.916 13.275 1.00 97.38 155 GLU A N 1
ATOM 1209 C CA . GLU A 1 155 ? -19.553 0.564 13.428 1.00 97.38 155 GLU A CA 1
ATOM 1210 C C . GLU A 1 155 ? -19.971 -0.423 12.329 1.00 97.38 155 GLU A C 1
ATOM 1212 O O . GLU A 1 155 ? -19.665 -0.245 11.151 1.00 97.38 155 GLU A O 1
ATOM 1217 N N . ARG A 1 156 ? -20.714 -1.456 12.716 1.00 94.62 156 ARG A N 1
ATOM 1218 C CA . ARG A 1 156 ? -21.250 -2.481 11.828 1.00 94.62 156 ARG A CA 1
ATOM 1219 C C . ARG A 1 156 ? -22.759 -2.333 11.733 1.00 94.62 156 ARG A C 1
ATOM 1221 O O . ARG A 1 156 ? -23.496 -2.693 12.654 1.00 94.62 156 ARG A O 1
ATOM 1228 N N . LYS A 1 157 ? -23.226 -1.839 10.590 1.00 92.31 157 LYS A N 1
ATOM 1229 C CA . LYS A 1 157 ? -24.652 -1.754 10.261 1.00 92.31 157 LYS A CA 1
ATOM 1230 C C . LYS A 1 157 ? -25.099 -3.065 9.620 1.00 92.31 157 LYS A C 1
ATOM 1232 O O . LYS A 1 157 ? -24.332 -3.691 8.888 1.00 92.31 157 LYS A O 1
ATOM 1237 N N . GLN A 1 158 ? -26.333 -3.491 9.891 1.00 77.31 158 GLN A N 1
ATOM 1238 C CA . GLN A 1 158 ? -26.895 -4.662 9.213 1.00 77.31 158 GLN A CA 1
ATOM 1239 C C . GLN A 1 158 ? -26.956 -4.378 7.710 1.00 77.31 158 GLN A C 1
ATOM 1241 O O . GLN A 1 158 ? -27.557 -3.391 7.289 1.00 77.31 158 GLN A O 1
ATOM 1246 N N . GLY A 1 159 ? -26.295 -5.219 6.914 1.00 58.81 159 GLY A N 1
ATOM 1247 C CA . GLY A 1 159 ? -26.384 -5.147 5.462 1.00 58.81 159 GLY A CA 1
ATOM 1248 C C . GLY A 1 159 ? -27.759 -5.627 5.009 1.00 58.81 159 GLY A C 1
ATOM 1249 O O . GLY A 1 159 ? -28.297 -6.589 5.560 1.00 58.81 159 GLY A O 1
ATOM 1250 N N . HIS A 1 160 ? -28.348 -4.972 4.009 1.00 43.41 160 HIS A N 1
ATOM 1251 C CA . HIS A 1 160 ? -29.530 -5.525 3.362 1.00 43.41 160 HIS A CA 1
ATOM 1252 C C . HIS A 1 160 ? -29.164 -6.867 2.706 1.00 43.41 160 HIS A C 1
ATOM 1254 O O . HIS A 1 160 ? -28.395 -6.917 1.750 1.00 43.41 160 HIS A O 1
ATOM 1260 N N . THR A 1 161 ? -29.799 -7.932 3.209 1.00 40.81 161 THR A N 1
ATOM 1261 C CA . THR A 1 161 ? -29.827 -9.325 2.719 1.00 40.81 161 THR A CA 1
ATOM 1262 C C . THR A 1 161 ? -28.590 -10.189 3.000 1.00 40.81 161 THR A C 1
ATOM 1264 O O . THR A 1 161 ? -27.649 -10.242 2.218 1.00 40.81 161 THR A O 1
ATOM 1267 N N . ALA A 1 162 ? -28.676 -11.009 4.053 1.00 39.31 162 ALA A N 1
ATOM 1268 C CA . ALA A 1 162 ? -28.019 -12.312 4.096 1.00 39.31 162 ALA A CA 1
ATOM 1269 C C . ALA A 1 162 ? -29.066 -13.375 4.448 1.00 39.31 162 ALA A C 1
ATOM 1271 O O . ALA A 1 162 ? -29.508 -13.506 5.591 1.00 39.31 162 ALA A O 1
ATOM 1272 N N . THR A 1 163 ? -29.495 -14.109 3.423 1.00 36.12 163 THR A N 1
ATOM 1273 C CA . THR A 1 163 ? -30.263 -15.346 3.538 1.00 36.12 163 THR A CA 1
ATOM 1274 C C . THR A 1 163 ? -29.510 -16.317 4.444 1.00 36.12 163 THR A C 1
ATOM 1276 O O . THR A 1 163 ? -28.300 -16.504 4.317 1.00 36.12 163 THR A O 1
ATOM 1279 N N . THR A 1 164 ? -30.241 -16.929 5.368 1.00 40.97 164 THR A N 1
ATOM 1280 C CA . THR A 1 164 ? -29.775 -17.869 6.385 1.00 40.97 164 THR A CA 1
ATOM 1281 C C . THR A 1 164 ? -28.807 -18.921 5.833 1.00 40.97 164 THR A C 1
ATOM 1283 O O . THR A 1 164 ? -29.218 -19.886 5.193 1.00 40.97 164 THR A O 1
ATOM 1286 N N . ARG A 1 165 ? -27.518 -18.803 6.164 1.00 34.50 165 ARG A N 1
ATOM 1287 C CA . ARG A 1 165 ? -26.649 -19.973 6.335 1.00 34.50 165 ARG A CA 1
ATOM 1288 C C . ARG A 1 165 ? -25.533 -19.665 7.325 1.00 34.50 165 ARG A C 1
ATOM 1290 O O . ARG A 1 165 ? -24.476 -19.152 6.974 1.00 34.50 165 ARG A O 1
ATOM 1297 N N . ALA A 1 166 ? -25.799 -20.007 8.583 1.00 40.59 166 ALA A N 1
ATOM 1298 C CA . ALA A 1 166 ? -24.796 -20.075 9.629 1.00 40.59 166 ALA A CA 1
ATOM 1299 C C . ALA A 1 166 ? -23.692 -21.061 9.211 1.00 40.59 166 ALA A C 1
ATOM 1301 O O . ALA A 1 166 ? -23.869 -22.274 9.242 1.00 40.59 166 ALA A O 1
ATOM 1302 N N . THR A 1 167 ? -22.556 -20.522 8.789 1.00 33.44 167 THR A N 1
ATOM 1303 C CA . THR A 1 167 ? -21.255 -21.185 8.876 1.00 33.44 167 THR A CA 1
ATOM 1304 C C . THR A 1 167 ? -20.287 -20.123 9.358 1.00 33.44 167 THR A C 1
ATOM 1306 O O . THR A 1 167 ? -20.270 -19.028 8.802 1.00 33.44 167 THR A O 1
ATOM 1309 N N . ALA A 1 168 ? -19.551 -20.421 10.429 1.00 37.47 168 ALA A N 1
ATOM 1310 C CA . ALA A 1 168 ? -18.536 -19.551 11.004 1.00 37.47 168 ALA A CA 1
ATOM 1311 C C . ALA A 1 168 ? -17.486 -19.205 9.935 1.00 37.47 168 ALA A C 1
ATOM 1313 O O . ALA A 1 168 ? -16.544 -19.954 9.699 1.00 37.47 168 ALA A O 1
ATOM 1314 N N . ARG A 1 169 ? -17.691 -18.092 9.233 1.00 41.53 169 ARG A N 1
ATOM 1315 C CA . ARG A 1 169 ? -16.685 -17.442 8.397 1.00 41.53 169 ARG A CA 1
ATOM 1316 C C . ARG A 1 169 ? -16.295 -16.164 9.116 1.00 41.53 169 ARG A C 1
ATOM 1318 O O . ARG A 1 169 ? -17.171 -15.488 9.653 1.00 41.53 169 ARG A O 1
ATOM 1325 N N . ASN A 1 170 ? -15.002 -15.850 9.137 1.00 46.59 170 ASN A N 1
ATOM 1326 C CA . ASN A 1 170 ? -14.506 -14.586 9.673 1.00 46.59 170 ASN A CA 1
ATOM 1327 C C . ASN A 1 170 ? -15.293 -13.430 9.046 1.00 46.59 170 ASN A C 1
ATOM 1329 O O . ASN A 1 170 ? -15.233 -13.192 7.841 1.00 46.59 170 ASN A O 1
ATOM 1333 N N . SER A 1 171 ? -16.061 -12.730 9.870 1.00 51.19 171 SER A N 1
ATOM 1334 C CA . SER A 1 171 ? -16.995 -11.670 9.473 1.00 51.19 171 SER A CA 1
ATOM 1335 C C . SER A 1 171 ? -16.310 -10.376 9.022 1.00 51.19 171 SER A C 1
ATOM 1337 O O . SER A 1 171 ? -16.978 -9.463 8.546 1.00 51.19 171 SER A O 1
ATOM 1339 N N . ALA A 1 172 ? -14.985 -10.306 9.147 1.00 49.31 172 ALA A N 1
ATOM 1340 C CA . ALA A 1 172 ? -14.122 -9.357 8.462 1.00 49.31 172 ALA A CA 1
ATOM 1341 C C . ALA A 1 172 ? -12.691 -9.902 8.394 1.00 49.31 172 ALA A C 1
ATOM 1343 O O . ALA A 1 172 ? -12.320 -10.832 9.114 1.00 49.31 172 ALA A O 1
ATOM 1344 N N . THR A 1 173 ? -11.874 -9.314 7.531 1.00 63.22 173 THR A N 1
ATOM 1345 C CA . THR A 1 173 ? -10.423 -9.522 7.527 1.00 63.22 173 THR A CA 1
ATOM 1346 C C . THR A 1 173 ? -9.756 -8.178 7.300 1.00 63.22 173 THR A C 1
ATOM 1348 O O . THR A 1 173 ? -10.185 -7.418 6.433 1.00 63.22 173 THR A O 1
ATOM 1351 N N . ALA A 1 174 ? -8.733 -7.885 8.094 1.00 52.81 174 ALA A N 1
ATOM 1352 C CA . ALA A 1 174 ? -7.848 -6.760 7.866 1.00 52.81 174 ALA A CA 1
ATOM 1353 C C . ALA A 1 174 ? -6.464 -7.318 7.555 1.00 52.81 174 ALA A C 1
ATOM 1355 O O . ALA A 1 174 ? -5.918 -8.088 8.342 1.00 52.81 174 ALA A O 1
ATOM 1356 N N . VAL A 1 175 ? -5.923 -6.951 6.402 1.00 59.56 175 VAL A N 1
ATOM 1357 C CA . VAL A 1 175 ? -4.530 -7.222 6.049 1.00 59.56 175 VAL A CA 1
ATOM 1358 C C . VAL A 1 175 ? -3.853 -5.875 5.955 1.00 59.56 175 VAL A C 1
ATOM 1360 O O . VAL A 1 175 ? -4.428 -4.934 5.411 1.00 59.56 175 VAL A O 1
ATOM 1363 N N . ALA A 1 176 ? -2.659 -5.747 6.515 1.00 49.62 176 ALA A N 1
ATOM 1364 C CA . ALA A 1 176 ? -1.917 -4.511 6.369 1.00 49.62 176 ALA A CA 1
ATOM 1365 C C . ALA A 1 176 ? -1.659 -4.198 4.882 1.00 49.62 176 ALA A C 1
ATOM 1367 O O . ALA A 1 176 ? -1.565 -5.101 4.054 1.00 49.62 176 ALA A O 1
ATOM 1368 N N . GLY A 1 177 ? -1.595 -2.921 4.529 1.00 50.81 177 GLY A N 1
ATOM 1369 C CA . GLY A 1 177 ? -1.334 -2.463 3.167 1.00 50.81 177 GLY A CA 1
ATOM 1370 C C . GLY A 1 177 ? -0.839 -1.023 3.181 1.00 50.81 177 GLY A C 1
ATOM 1371 O O . GLY A 1 177 ? -1.300 -0.214 3.975 1.00 50.81 177 GLY A O 1
ATOM 1372 N N . HIS A 1 178 ? 0.127 -0.676 2.341 1.00 47.81 178 HIS A N 1
ATOM 1373 C CA . HIS A 1 178 ? 0.864 0.584 2.475 1.00 47.81 178 HIS A CA 1
ATOM 1374 C C . HIS A 1 178 ? 0.109 1.788 1.917 1.00 47.81 178 HIS A C 1
ATOM 1376 O O . HIS A 1 178 ? 0.172 2.053 0.720 1.00 47.81 178 HIS A O 1
ATOM 1382 N N . VAL A 1 179 ? -0.499 2.624 2.763 1.00 42.12 179 VAL A N 1
ATOM 1383 C CA . VAL A 1 179 ? -1.002 3.951 2.350 1.00 42.12 179 VAL A CA 1
ATOM 1384 C C . VAL A 1 179 ? -0.498 5.068 3.331 1.00 42.12 179 VAL A C 1
ATOM 1386 O O . VAL A 1 179 ? 0.298 4.767 4.198 1.00 42.12 179 VAL A O 1
ATOM 1389 N N . ARG A 1 180 ? -0.733 6.364 3.060 1.00 35.59 180 ARG A N 1
ATOM 1390 C CA . ARG A 1 180 ? -0.333 7.683 3.668 1.00 35.59 180 ARG A CA 1
ATOM 1391 C C . ARG A 1 180 ? -0.488 8.815 2.645 1.00 35.59 180 ARG A C 1
ATOM 1393 O O . ARG A 1 180 ? 0.483 9.246 2.028 1.00 35.59 180 ARG A O 1
ATOM 1400 N N . LYS A 1 181 ? -1.702 9.295 2.405 1.00 30.39 181 LYS A N 1
ATOM 1401 C CA . LYS A 1 181 ? -1.879 10.505 1.592 1.00 30.39 181 LYS A CA 1
ATOM 1402 C C . LYS A 1 181 ? -1.634 11.730 2.469 1.00 30.39 181 LYS A C 1
ATOM 1404 O O . LYS A 1 181 ? -2.351 11.893 3.447 1.00 30.39 181 LYS A O 1
ATOM 1409 N N . GLU A 1 182 ? -0.657 12.558 2.107 1.00 28.45 182 GLU A N 1
ATOM 1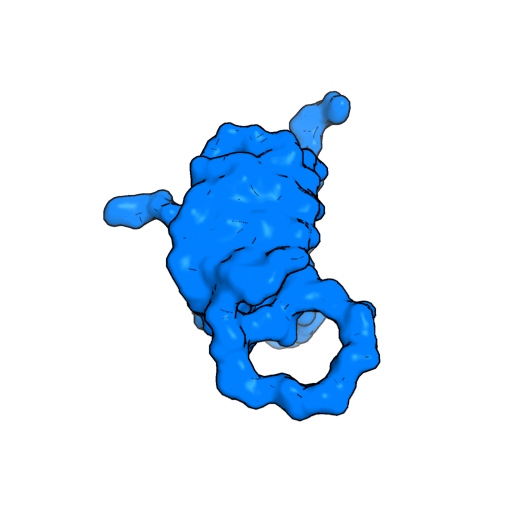410 C CA . GLU A 1 182 ? -0.666 14.005 2.355 1.00 28.45 182 GLU A CA 1
ATOM 1411 C C . GLU A 1 182 ? 0.458 14.685 1.565 1.00 28.45 182 GLU A C 1
ATOM 1413 O O . GLU A 1 182 ? 1.633 14.389 1.769 1.00 28.45 182 GLU A O 1
ATOM 1418 N N . ARG A 1 183 ? 0.083 15.621 0.693 1.00 29.41 183 ARG A N 1
ATOM 1419 C CA . ARG A 1 183 ? 0.617 16.985 0.708 1.00 29.41 183 ARG A CA 1
ATOM 1420 C C . ARG A 1 183 ? -0.413 17.929 0.087 1.00 29.41 183 ARG A C 1
ATOM 1422 O O . ARG A 1 183 ? -1.199 17.515 -0.765 1.00 29.41 183 ARG A O 1
ATOM 1429 N N . SER A 1 184 ? -0.405 19.124 0.661 1.00 34.72 184 SER A N 1
ATOM 1430 C CA . SER A 1 184 ? -1.247 20.304 0.475 1.00 34.72 184 SER A CA 1
ATOM 1431 C C . SER A 1 184 ? -1.414 20.748 -0.971 1.00 34.72 184 SER A C 1
ATOM 1433 O O . SER A 1 184 ? -0.431 20.618 -1.733 1.00 34.72 184 SER A O 1
#

Sequence (184 aa):
SDGVVEEPRIVSGSMVGDSYMRMAAVSELNMHFVSTHFMHPDDLLDPDRGAAEGWAVYRNGFERYLRWLEKSAPQIRMQTGSETAAAIQRYSGLTVDVKTHRRDWTLTLGNFTDEAWLMFRANDGVPGAVDGGILTHLVGDLYLLKATSDTVRIERKQGHTATTRATARNSATAVAGHVRKERS

Foldseek 3Di:
DPPDFDDDAQEEWLQPVPPPSVVSQVVCCVAAVDDDYDYDPCCCPDVVNPVVVHDVSSVVSVVVVVVVSCVVRVQRDDDDPVRSSVLSVQQVQWDWDWDDDPWKIKIAIPSDDAKFKKWKFQQFADWDDKDQWDWADDDDRIIITIGRDRMMITTGHGDPDDDDDDDDDDSMDIHTHDGDDDDD